Protein AF-A0A5S9MA45-F1 (afdb_monomer_lite)

Radius of gyration: 21.91 Å; chains: 1; bounding box: 42×37×66 Å

Sequence (190 aa):
MINTIYRNSKNEVNRFTTATNIPIRTKISVLQNMSPFFIEHTVYIIKECLTNVSKHAKASHVELVIVQQGDHIHLEIADNGVGFDEKKRESTFGHYGIIGMSERVRLLGGEIHLKSKKNEGTQVIVNIPLKKGVNTVSYRIVIVDDHYVVREGLKLILETDERFEVVGEASRRWRKGVRCHKKKNPPCIT

Foldseek 3Di:
DPQLLVVLLVVLQVVLCVVQVAHEAEAADRDPQFAPLLSVLLSLLSNLLSVCCRPPFQFNYKYWYWDDDPQKTKTKIWTQGQWDDPVVPPDDDNVVSVVSNQVSLVQLVKDWDWDTDGRRTIMIIIIGGNVSRNPLQAAADEAEEQDPVVVVVVCVVQVVDSSYDDQAYYYPVDPDDTPRPDDDDDDDDD

pLDDT: mean 81.66, std 17.65, range [30.11, 98.19]

Structure (mmCIF, N/CA/C/O backbone):
data_AF-A0A5S9MA45-F1
#
_entry.id   AF-A0A5S9MA45-F1
#
loop_
_atom_site.group_PDB
_atom_site.id
_atom_site.type_symbol
_atom_site.label_atom_id
_atom_site.label_alt_id
_atom_site.label_comp_id
_atom_site.label_asym_id
_atom_site.label_entity_id
_atom_site.label_seq_id
_atom_site.pdbx_PDB_ins_code
_atom_site.Cartn_x
_atom_site.Cartn_y
_atom_site.Cartn_z
_atom_site.occupancy
_atom_site.B_iso_or_equiv
_atom_site.auth_seq_id
_atom_site.auth_comp_id
_atom_site.auth_asym_id
_atom_site.auth_atom_id
_atom_site.pdbx_PDB_model_num
ATOM 1 N N . MET A 1 1 ? -6.887 17.537 12.722 1.00 44.62 1 MET A N 1
ATOM 2 C CA . MET A 1 1 ? -6.703 16.099 12.425 1.00 44.62 1 MET A CA 1
ATOM 3 C C . MET A 1 1 ? -6.244 15.946 10.985 1.00 44.62 1 MET A C 1
ATOM 5 O O . MET A 1 1 ? -7.043 16.070 10.070 1.00 44.62 1 MET A O 1
ATOM 9 N N . ILE A 1 2 ? -4.938 15.791 10.771 1.00 54.00 2 ILE A N 1
ATOM 10 C CA . ILE A 1 2 ? -4.380 15.552 9.433 1.00 54.00 2 ILE A CA 1
ATOM 11 C C . ILE A 1 2 ? -4.780 14.144 8.995 1.00 54.00 2 ILE A C 1
ATOM 13 O O . ILE A 1 2 ? -4.759 13.216 9.796 1.00 54.00 2 ILE A O 1
ATOM 17 N N . ASN A 1 3 ? -5.116 14.000 7.720 1.00 77.06 3 ASN A N 1
ATOM 18 C CA . ASN A 1 3 ? -5.421 12.729 7.092 1.00 77.06 3 ASN A CA 1
ATOM 19 C C . ASN A 1 3 ? -4.215 11.763 7.203 1.00 77.06 3 ASN A C 1
ATOM 21 O O . ASN A 1 3 ? -3.228 11.896 6.478 1.00 77.06 3 ASN A O 1
ATOM 25 N N . THR A 1 4 ? -4.262 10.828 8.157 1.00 83.38 4 THR A N 1
ATOM 26 C CA . THR A 1 4 ? -3.129 9.949 8.499 1.00 83.38 4 THR A CA 1
ATOM 27 C C . THR A 1 4 ? -2.709 9.056 7.333 1.00 83.38 4 THR A C 1
ATOM 29 O O . THR A 1 4 ? -1.512 8.896 7.099 1.00 83.38 4 THR A O 1
ATOM 32 N N . ILE A 1 5 ? -3.661 8.534 6.548 1.00 85.69 5 ILE A N 1
ATOM 33 C CA . ILE A 1 5 ? -3.345 7.740 5.352 1.00 85.69 5 ILE A CA 1
ATOM 34 C C . ILE A 1 5 ? -2.632 8.584 4.292 1.00 85.69 5 ILE A C 1
ATOM 36 O O . ILE A 1 5 ? -1.628 8.133 3.740 1.00 85.69 5 ILE A O 1
ATOM 40 N N . TYR A 1 6 ? -3.068 9.827 4.066 1.00 88.88 6 TYR A N 1
ATOM 41 C CA . TYR A 1 6 ? -2.380 10.760 3.172 1.00 88.88 6 TYR A CA 1
ATOM 42 C C . TYR A 1 6 ? -0.935 10.998 3.623 1.00 88.88 6 TYR A C 1
ATOM 44 O O . TYR A 1 6 ? -0.009 10.863 2.822 1.00 88.88 6 TYR A O 1
ATOM 52 N N . ARG A 1 7 ? -0.725 11.297 4.913 1.00 90.06 7 ARG A N 1
ATOM 53 C CA . ARG A 1 7 ? 0.615 11.548 5.465 1.00 90.06 7 ARG A CA 1
ATOM 54 C C . ARG A 1 7 ? 1.522 10.326 5.318 1.00 90.06 7 ARG A C 1
ATOM 56 O O . ARG A 1 7 ? 2.631 10.458 4.811 1.00 90.06 7 ARG A O 1
ATOM 63 N N . ASN A 1 8 ? 1.050 9.147 5.722 1.00 91.69 8 ASN A N 1
ATOM 64 C CA . ASN A 1 8 ? 1.847 7.923 5.658 1.00 91.69 8 ASN A CA 1
ATOM 65 C C . ASN A 1 8 ? 2.191 7.558 4.209 1.00 91.69 8 ASN A C 1
ATOM 67 O O . ASN A 1 8 ? 3.339 7.238 3.920 1.00 91.69 8 ASN A O 1
ATOM 71 N N . SER A 1 9 ? 1.235 7.693 3.287 1.00 92.50 9 SER A N 1
ATOM 72 C CA . SER A 1 9 ? 1.472 7.441 1.861 1.00 92.50 9 SER A CA 1
ATOM 73 C C . SER A 1 9 ? 2.501 8.413 1.279 1.00 92.50 9 SER A C 1
ATOM 75 O O . SER A 1 9 ? 3.411 7.995 0.570 1.00 92.50 9 SER A O 1
ATOM 77 N N . LYS A 1 10 ? 2.419 9.708 1.619 1.00 93.69 10 LYS A N 1
ATOM 78 C CA . LYS A 1 10 ? 3.411 10.710 1.193 1.00 93.69 10 LYS A CA 1
ATOM 79 C C . LYS A 1 10 ? 4.803 10.444 1.762 1.00 93.69 10 LYS A C 1
ATOM 81 O O . LYS A 1 10 ? 5.780 10.620 1.040 1.00 93.69 10 LYS A O 1
ATOM 86 N N . ASN A 1 11 ? 4.902 9.989 3.008 1.00 94.56 11 ASN A N 1
ATOM 87 C CA . ASN A 1 11 ? 6.186 9.625 3.607 1.00 94.56 11 ASN A CA 1
ATOM 88 C C . ASN A 1 11 ? 6.854 8.470 2.851 1.00 94.56 11 ASN A C 1
ATOM 90 O O . ASN A 1 11 ? 8.044 8.552 2.554 1.00 94.56 11 ASN A O 1
ATOM 94 N N . GLU A 1 12 ? 6.096 7.432 2.488 1.00 95.62 12 GLU A N 1
ATOM 95 C CA . GLU A 1 12 ? 6.636 6.315 1.703 1.00 95.62 12 GLU A CA 1
ATOM 96 C C . GLU A 1 12 ? 7.016 6.731 0.281 1.00 95.62 12 GLU A C 1
ATOM 98 O O . GLU A 1 12 ? 8.079 6.346 -0.201 1.00 95.62 12 GLU A O 1
ATOM 103 N N . VAL A 1 13 ? 6.213 7.586 -0.360 1.00 96.19 13 VAL A N 1
ATOM 104 C CA . VAL A 1 13 ? 6.538 8.153 -1.677 1.00 96.19 13 VAL A CA 1
ATOM 105 C C . VAL A 1 13 ? 7.856 8.926 -1.640 1.00 96.19 13 VAL A C 1
ATOM 107 O O . VAL A 1 13 ? 8.731 8.697 -2.476 1.00 96.19 13 VAL A O 1
ATOM 110 N N . ASN A 1 14 ? 8.025 9.811 -0.656 1.00 96.69 14 ASN A N 1
ATOM 111 C CA . ASN A 1 14 ? 9.246 10.597 -0.498 1.00 96.69 14 ASN A CA 1
ATOM 112 C C . ASN A 1 14 ? 10.450 9.692 -0.231 1.00 96.69 14 ASN A C 1
ATOM 114 O O . ASN A 1 14 ? 11.475 9.823 -0.893 1.00 96.69 14 ASN A O 1
ATOM 118 N N . ARG A 1 15 ? 10.314 8.731 0.691 1.00 96.50 15 ARG A N 1
ATOM 119 C CA . ARG A 1 15 ? 11.372 7.766 1.006 1.00 96.50 15 ARG A CA 1
ATOM 120 C C . ARG A 1 15 ? 11.815 6.988 -0.233 1.00 96.50 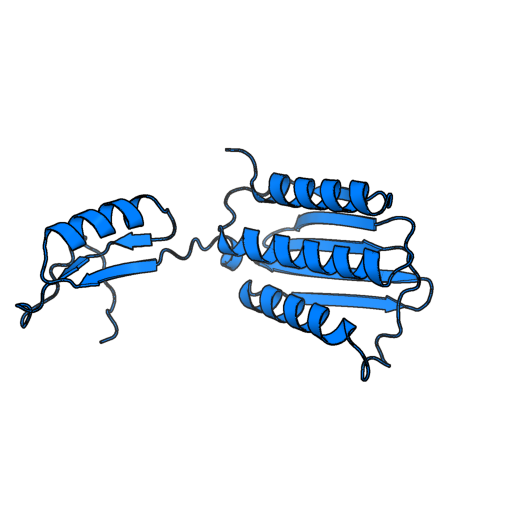15 ARG A C 1
ATOM 122 O O . ARG A 1 15 ? 13.014 6.856 -0.466 1.00 96.50 15 ARG A O 1
ATOM 129 N N . PHE A 1 16 ? 10.865 6.483 -1.016 1.00 97.19 16 PHE A N 1
ATOM 130 C CA . PHE A 1 16 ? 11.158 5.740 -2.238 1.00 97.19 16 PHE A CA 1
ATOM 131 C C . PHE A 1 16 ? 11.847 6.615 -3.287 1.00 97.19 16 PHE A C 1
ATOM 133 O O . PHE A 1 16 ? 12.860 6.205 -3.855 1.00 97.19 16 PHE A O 1
ATOM 140 N N . THR A 1 17 ? 11.330 7.824 -3.514 1.00 96.38 17 THR A N 1
ATOM 141 C CA . THR A 1 17 ? 11.861 8.742 -4.531 1.00 96.38 17 THR A CA 1
ATOM 142 C C . THR A 1 17 ? 13.296 9.137 -4.191 1.00 96.38 17 THR A C 1
ATOM 144 O O . THR A 1 17 ? 14.168 9.046 -5.045 1.00 96.38 17 THR A O 1
ATOM 147 N N . THR A 1 18 ? 13.581 9.470 -2.929 1.00 96.69 18 THR A N 1
ATOM 148 C CA . THR A 1 18 ? 14.941 9.795 -2.468 1.00 96.69 18 THR A CA 1
ATOM 149 C C . THR A 1 18 ? 15.907 8.616 -2.605 1.00 96.69 18 THR A C 1
ATOM 151 O O . THR A 1 18 ? 17.075 8.816 -2.921 1.00 96.69 18 THR A O 1
ATOM 154 N N . ALA A 1 19 ? 15.447 7.384 -2.371 1.00 96.00 19 ALA A N 1
ATOM 155 C CA . ALA A 1 19 ? 16.304 6.201 -2.435 1.00 96.00 19 ALA A CA 1
ATOM 156 C C . ALA A 1 19 ? 16.588 5.717 -3.868 1.00 96.00 19 ALA A C 1
ATOM 158 O O . ALA A 1 19 ? 17.603 5.065 -4.096 1.00 96.00 19 ALA A O 1
ATOM 159 N N . THR A 1 20 ? 15.689 5.987 -4.819 1.00 96.00 20 THR A N 1
ATOM 160 C CA . THR A 1 20 ? 15.732 5.387 -6.167 1.00 96.00 20 THR A CA 1
ATOM 161 C C . THR A 1 20 ? 15.865 6.399 -7.301 1.00 96.00 20 THR A C 1
ATOM 163 O O . THR A 1 20 ? 16.177 6.005 -8.420 1.00 96.00 20 THR A O 1
ATOM 166 N N . ASN A 1 21 ? 15.613 7.686 -7.040 1.00 96.19 21 ASN A N 1
ATOM 167 C CA . ASN A 1 21 ? 15.415 8.743 -8.038 1.00 96.19 21 ASN A CA 1
ATOM 168 C C . ASN A 1 21 ? 14.279 8.478 -9.047 1.00 96.19 21 ASN A C 1
ATOM 170 O O . ASN A 1 21 ? 14.175 9.183 -10.049 1.00 96.19 21 ASN A O 1
ATOM 174 N N . ILE A 1 22 ? 13.401 7.504 -8.790 1.00 96.94 22 ILE A N 1
ATOM 175 C CA . ILE A 1 22 ? 12.233 7.235 -9.632 1.00 96.94 22 ILE A CA 1
ATOM 176 C C . ILE A 1 22 ? 11.072 8.121 -9.148 1.00 96.94 22 ILE A C 1
ATOM 178 O O . ILE A 1 22 ? 10.632 7.972 -8.004 1.00 96.94 22 ILE A O 1
ATOM 182 N N . PRO A 1 23 ? 10.548 9.039 -9.981 1.00 96.94 23 PRO A N 1
ATOM 183 C CA . PRO A 1 23 ? 9.434 9.895 -9.598 1.00 96.94 23 PRO A CA 1
ATOM 184 C C . PRO A 1 23 ? 8.132 9.099 -9.482 1.00 96.94 23 PRO A C 1
ATOM 186 O O . PRO A 1 23 ? 7.814 8.288 -10.355 1.00 96.94 23 PRO A O 1
ATOM 189 N N . ILE A 1 24 ? 7.334 9.411 -8.455 1.00 98.00 24 ILE A N 1
ATOM 190 C CA . ILE A 1 24 ? 5.981 8.870 -8.285 1.00 98.00 24 ILE A CA 1
ATOM 191 C C . ILE A 1 24 ? 4.943 9.974 -8.500 1.00 98.00 24 ILE A C 1
ATOM 193 O O . ILE A 1 24 ? 4.903 10.959 -7.755 1.00 98.00 24 ILE A O 1
ATOM 197 N N . ARG A 1 25 ? 4.043 9.798 -9.470 1.00 97.31 25 ARG A N 1
ATOM 198 C CA . ARG A 1 25 ? 2.869 10.660 -9.631 1.00 97.31 25 ARG A CA 1
ATOM 199 C C . ARG A 1 25 ? 1.773 10.182 -8.692 1.00 97.31 25 ARG A C 1
ATOM 201 O O . ARG A 1 25 ? 1.358 9.033 -8.751 1.00 97.31 25 ARG A O 1
ATOM 208 N N . THR A 1 26 ? 1.278 11.069 -7.833 1.00 96.12 26 THR A N 1
ATOM 209 C CA . THR A 1 26 ? 0.281 10.697 -6.820 1.00 96.12 26 THR A CA 1
ATOM 210 C C . THR A 1 26 ? -1.063 11.372 -7.060 1.00 96.12 26 THR A C 1
ATOM 212 O O . THR A 1 26 ? -1.114 12.601 -7.141 1.00 96.12 26 THR A O 1
ATOM 215 N N . LYS A 1 27 ? -2.154 10.607 -7.032 1.00 95.25 27 LYS A N 1
ATOM 216 C CA . LYS A 1 27 ? -3.529 11.109 -6.920 1.00 95.25 27 LYS A CA 1
ATOM 217 C C . LYS A 1 27 ? -4.155 10.544 -5.649 1.00 95.25 27 LYS A C 1
ATOM 219 O O . LYS A 1 27 ? -4.644 9.423 -5.645 1.00 95.25 27 LYS A O 1
ATOM 224 N N . ILE A 1 28 ? -4.114 11.317 -4.565 1.00 91.44 28 ILE A N 1
ATOM 225 C CA . ILE A 1 28 ? -4.616 10.895 -3.251 1.00 91.44 28 ILE A CA 1
ATOM 226 C C . ILE A 1 28 ? -5.752 11.830 -2.844 1.00 91.44 28 ILE A C 1
ATOM 228 O O . ILE A 1 28 ? -5.523 13.021 -2.633 1.00 91.44 28 ILE A O 1
ATOM 232 N N . SER A 1 29 ? -6.966 11.301 -2.731 1.00 87.06 29 SER A N 1
ATOM 233 C CA . SER A 1 29 ? -8.115 12.039 -2.199 1.00 87.06 29 SER A CA 1
ATOM 234 C C . SER A 1 29 ? -8.133 11.993 -0.669 1.00 87.06 29 SER A C 1
ATOM 236 O O . SER A 1 29 ? -7.626 11.058 -0.052 1.00 87.06 29 SER A O 1
ATOM 238 N N . VAL A 1 30 ? -8.715 13.016 -0.035 1.00 69.12 30 VAL A N 1
ATOM 239 C CA . VAL A 1 30 ? -8.805 13.096 1.430 1.00 69.12 30 VAL A CA 1
ATOM 240 C C . VAL A 1 30 ? -9.816 12.064 1.945 1.00 69.12 30 VAL A C 1
ATOM 242 O O . VAL A 1 30 ? -11.015 12.308 1.960 1.00 69.12 30 VAL A O 1
ATOM 245 N N . LEU A 1 31 ? -9.313 10.919 2.400 1.00 69.62 31 LEU A N 1
ATOM 246 C CA . LEU A 1 31 ? -10.062 9.870 3.098 1.00 69.62 31 LEU A CA 1
ATOM 247 C C . LEU A 1 31 ? -10.050 10.089 4.624 1.00 69.62 31 LEU A C 1
ATOM 249 O O . LEU A 1 31 ? -9.005 9.921 5.252 1.00 69.62 31 LEU A O 1
ATOM 253 N N . GLN A 1 32 ? -11.165 10.505 5.226 1.00 69.44 32 GLN A N 1
ATOM 254 C CA . GLN A 1 32 ? -11.268 10.689 6.685 1.00 69.44 32 GLN A CA 1
ATOM 255 C C . GLN A 1 32 ? -11.818 9.431 7.377 1.00 69.44 32 GLN A C 1
ATOM 257 O O . GLN A 1 32 ? -12.465 8.607 6.738 1.00 69.44 32 GLN A O 1
ATOM 262 N N . ASN A 1 33 ? -11.572 9.306 8.686 1.00 72.06 33 ASN A N 1
ATOM 263 C CA . ASN A 1 33 ? -12.158 8.278 9.564 1.00 72.06 33 ASN A CA 1
ATOM 264 C C . ASN A 1 33 ? -11.831 6.817 9.198 1.00 72.06 33 ASN A C 1
ATOM 266 O O . ASN A 1 33 ? -12.638 5.920 9.424 1.00 72.06 33 ASN A O 1
ATOM 270 N N . MET A 1 34 ? -10.639 6.558 8.653 1.00 80.19 34 MET A N 1
ATOM 271 C CA . MET A 1 34 ? -10.159 5.186 8.460 1.00 80.19 34 MET A CA 1
ATOM 272 C C . MET A 1 34 ? -9.630 4.612 9.772 1.00 80.19 34 MET A C 1
ATOM 274 O O . MET A 1 34 ? -8.903 5.294 10.496 1.00 80.19 34 MET A O 1
ATOM 278 N N . SER A 1 35 ? -9.943 3.345 10.049 1.00 80.38 35 SER A N 1
ATOM 279 C CA . SER A 1 35 ? -9.401 2.655 11.220 1.00 80.38 35 SER A CA 1
ATOM 280 C C . SER A 1 35 ? -7.866 2.547 11.145 1.00 80.38 35 SER A C 1
ATOM 282 O O . SER A 1 35 ? -7.304 2.440 10.047 1.00 80.38 35 SER A O 1
ATOM 284 N N . PRO A 1 36 ? -7.151 2.511 12.286 1.00 83.38 36 PRO A N 1
ATOM 285 C CA . PRO A 1 36 ? -5.710 2.247 12.299 1.00 83.38 36 PRO A CA 1
ATOM 286 C C . PRO A 1 36 ? -5.332 0.955 11.560 1.00 83.38 36 PRO A C 1
ATOM 288 O O . PRO A 1 36 ? -4.344 0.934 10.831 1.00 83.38 36 PRO A O 1
ATOM 291 N N . PHE A 1 37 ? -6.168 -0.081 11.679 1.00 83.62 37 PHE A N 1
ATOM 292 C CA . PHE A 1 37 ? -6.035 -1.356 10.971 1.00 83.62 37 PHE A CA 1
ATOM 293 C C . PHE A 1 37 ? -6.041 -1.180 9.445 1.00 83.62 37 PHE A C 1
ATOM 295 O O . PHE A 1 37 ? -5.167 -1.689 8.741 1.00 83.62 37 PHE A O 1
ATOM 302 N N . PHE A 1 38 ? -6.985 -0.386 8.929 1.00 87.62 38 PHE A N 1
ATOM 303 C CA . PHE A 1 38 ? -7.051 -0.052 7.509 1.00 87.62 38 PHE A CA 1
ATOM 304 C C . PHE A 1 38 ? -5.803 0.699 7.037 1.00 87.62 38 PHE A C 1
ATOM 306 O O . PHE A 1 38 ? -5.229 0.369 5.995 1.00 87.62 38 PHE A O 1
ATOM 313 N N . ILE A 1 39 ? -5.368 1.700 7.807 1.00 88.75 39 ILE A N 1
ATOM 314 C CA . ILE A 1 39 ? -4.199 2.520 7.473 1.00 88.75 39 ILE A CA 1
ATOM 315 C C . ILE A 1 39 ? -2.936 1.656 7.429 1.00 88.75 39 ILE A C 1
ATOM 317 O O . ILE A 1 39 ? -2.173 1.748 6.469 1.00 88.75 39 ILE A O 1
ATOM 321 N N . GLU A 1 40 ? -2.720 0.813 8.439 1.00 89.69 40 GLU A N 1
ATOM 322 C CA . GLU A 1 40 ? -1.550 -0.060 8.542 1.00 89.69 40 GLU A CA 1
ATOM 323 C C . GLU A 1 40 ? -1.429 -0.979 7.322 1.00 89.69 40 GLU A C 1
ATOM 325 O O . GLU A 1 40 ? -0.384 -1.028 6.670 1.00 89.69 40 GLU A O 1
ATOM 330 N N . HIS A 1 41 ? -2.506 -1.685 6.983 1.00 92.19 41 HIS A N 1
ATOM 331 C CA . HIS A 1 41 ? -2.505 -2.641 5.880 1.00 92.19 41 HIS A CA 1
ATOM 332 C C . HIS A 1 41 ? -2.423 -1.963 4.512 1.00 92.19 41 HIS A C 1
ATOM 334 O O . HIS A 1 41 ? -1.712 -2.452 3.637 1.00 92.19 41 HIS A O 1
ATOM 340 N N . THR A 1 42 ? -3.054 -0.800 4.340 1.00 92.44 42 THR A N 1
ATOM 341 C CA . THR A 1 42 ? -2.932 -0.023 3.098 1.00 92.44 42 THR A CA 1
ATOM 342 C C . THR A 1 42 ? -1.498 0.463 2.884 1.00 92.44 42 THR A C 1
ATOM 344 O O . THR A 1 42 ? -0.944 0.315 1.796 1.00 92.44 42 THR A O 1
ATOM 347 N N . VAL A 1 43 ? -0.849 0.984 3.931 1.00 93.88 43 VAL A N 1
ATOM 348 C CA . VAL A 1 43 ? 0.551 1.434 3.862 1.00 93.88 43 VAL A CA 1
ATOM 349 C C . VAL A 1 43 ? 1.498 0.261 3.611 1.00 93.88 43 VAL A C 1
ATOM 351 O O . VAL A 1 43 ? 2.464 0.416 2.867 1.00 93.88 43 VAL A O 1
ATOM 354 N N . TYR A 1 44 ? 1.224 -0.913 4.184 1.00 94.88 44 TYR A N 1
ATOM 355 C CA . TYR A 1 44 ? 1.985 -2.128 3.892 1.00 94.88 44 TYR A CA 1
ATOM 356 C C . TYR A 1 44 ? 1.927 -2.492 2.402 1.00 94.88 44 TYR A C 1
ATOM 358 O O . TYR A 1 44 ? 2.969 -2.713 1.793 1.00 94.88 44 TYR A O 1
ATOM 366 N N . ILE A 1 45 ? 0.733 -2.490 1.797 1.00 95.50 45 ILE A N 1
ATOM 367 C CA . ILE A 1 45 ? 0.562 -2.796 0.367 1.00 95.50 45 ILE A CA 1
ATOM 368 C C . ILE A 1 45 ? 1.353 -1.805 -0.497 1.00 95.50 45 ILE A C 1
ATOM 370 O O . ILE A 1 45 ? 2.063 -2.221 -1.411 1.00 95.50 45 ILE A O 1
ATOM 374 N N . ILE A 1 46 ? 1.296 -0.507 -0.171 1.00 96.38 46 ILE A N 1
ATOM 375 C CA . ILE A 1 46 ? 2.071 0.529 -0.873 1.00 96.38 46 ILE A CA 1
ATOM 376 C C . ILE A 1 46 ? 3.575 0.242 -0.773 1.00 96.38 46 ILE A C 1
ATOM 378 O O . ILE A 1 46 ? 4.270 0.246 -1.788 1.00 96.38 46 ILE A O 1
ATOM 382 N N . LYS A 1 47 ? 4.080 -0.044 0.432 1.00 95.75 47 LYS A N 1
ATOM 383 C CA . LYS A 1 47 ? 5.498 -0.364 0.664 1.00 95.75 47 LYS A CA 1
ATOM 384 C C . LYS A 1 47 ? 5.963 -1.568 -0.139 1.00 95.75 47 LYS A C 1
ATOM 386 O O . LYS A 1 47 ? 7.042 -1.522 -0.727 1.00 95.75 47 LYS A O 1
ATOM 391 N N . GLU A 1 48 ? 5.169 -2.630 -0.152 1.00 95.38 48 GLU A N 1
ATOM 392 C CA . GLU A 1 48 ? 5.514 -3.862 -0.854 1.00 95.38 48 GLU A CA 1
ATOM 393 C C . GLU A 1 48 ? 5.538 -3.640 -2.370 1.00 95.38 48 GLU A C 1
ATOM 395 O O . GLU A 1 48 ? 6.507 -4.010 -3.032 1.00 95.38 48 GLU A O 1
ATOM 400 N N . CYS A 1 49 ? 4.545 -2.929 -2.918 1.00 95.31 49 CYS A N 1
ATOM 401 C CA . CYS A 1 49 ? 4.531 -2.554 -4.333 1.00 95.31 49 CYS A CA 1
ATOM 402 C C . CYS A 1 49 ? 5.768 -1.731 -4.713 1.00 95.31 49 CYS A C 1
ATOM 404 O O . CYS A 1 49 ? 6.470 -2.074 -5.660 1.00 95.31 49 CYS A O 1
ATOM 406 N N . LEU A 1 50 ? 6.089 -0.685 -3.948 1.00 96.06 50 LEU A N 1
ATOM 407 C CA . LEU A 1 50 ? 7.271 0.143 -4.204 1.00 96.06 50 LEU A CA 1
ATOM 408 C C . LEU A 1 50 ? 8.577 -0.653 -4.050 1.00 96.06 50 LEU A C 1
ATOM 410 O O . LEU A 1 50 ? 9.518 -0.465 -4.817 1.00 96.06 50 LEU A O 1
ATOM 414 N N . THR A 1 51 ? 8.639 -1.599 -3.115 1.00 93.88 51 THR A N 1
ATOM 415 C CA . THR A 1 51 ? 9.790 -2.504 -2.974 1.00 93.88 51 THR A CA 1
ATOM 416 C C . THR A 1 51 ? 9.954 -3.404 -4.199 1.00 93.88 51 THR A C 1
ATOM 418 O O . THR A 1 51 ? 11.076 -3.613 -4.662 1.00 93.88 51 THR A O 1
ATOM 421 N N . ASN A 1 52 ? 8.852 -3.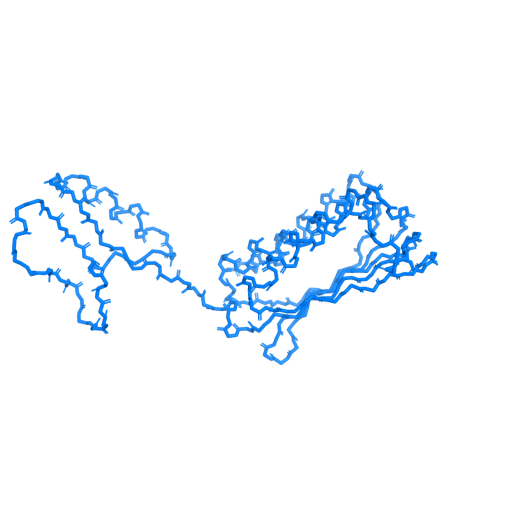897 -4.766 1.00 92.19 52 ASN A N 1
ATOM 422 C CA . ASN A 1 52 ? 8.887 -4.673 -6.003 1.00 92.19 52 ASN A CA 1
ATOM 423 C C . ASN A 1 52 ? 9.388 -3.828 -7.180 1.00 92.19 52 ASN A C 1
ATOM 425 O O . ASN A 1 52 ? 10.213 -4.304 -7.962 1.00 92.19 52 ASN A O 1
ATOM 429 N N . VAL A 1 53 ? 8.976 -2.559 -7.263 1.00 93.94 53 VAL A N 1
ATOM 430 C CA . VAL A 1 53 ? 9.472 -1.641 -8.296 1.00 93.94 53 VAL A CA 1
ATOM 431 C C . VAL A 1 53 ? 10.985 -1.448 -8.184 1.00 93.94 53 VAL A C 1
ATOM 433 O O . VAL A 1 53 ? 11.694 -1.652 -9.170 1.00 93.94 53 VAL A O 1
ATOM 436 N N . SER A 1 54 ? 11.499 -1.099 -6.998 1.00 93.75 54 SER A N 1
ATOM 437 C CA . SER A 1 54 ? 12.934 -0.816 -6.827 1.00 93.75 54 SER A CA 1
ATOM 438 C C . SER A 1 54 ? 13.818 -2.029 -7.098 1.00 93.75 54 SER A C 1
ATOM 440 O O . SER A 1 54 ? 14.907 -1.879 -7.649 1.00 93.75 54 SER A O 1
ATOM 442 N N . LYS A 1 55 ? 13.364 -3.231 -6.733 1.00 90.44 55 LYS A N 1
ATOM 443 C CA . LYS A 1 55 ? 14.153 -4.457 -6.893 1.00 90.44 55 LYS A CA 1
ATOM 444 C C . LYS A 1 55 ? 14.066 -5.066 -8.289 1.00 90.44 55 LYS A C 1
ATOM 446 O O . LYS A 1 55 ? 15.025 -5.709 -8.715 1.00 90.44 55 LYS A O 1
ATOM 451 N N . HIS A 1 56 ? 12.932 -4.923 -8.977 1.00 87.00 56 HIS A N 1
ATOM 452 C CA . HIS A 1 56 ? 12.628 -5.773 -10.133 1.00 87.00 56 HIS A CA 1
ATOM 453 C C . HIS A 1 56 ? 12.183 -5.018 -11.385 1.00 87.00 56 HIS A C 1
ATOM 455 O O . HIS A 1 56 ? 12.454 -5.491 -12.488 1.00 87.00 56 HIS A O 1
ATOM 461 N N . ALA A 1 57 ? 11.533 -3.858 -11.261 1.00 87.81 57 ALA A N 1
ATOM 462 C CA . ALA A 1 57 ? 10.841 -3.264 -12.402 1.00 87.81 57 ALA A CA 1
ATOM 463 C C . ALA A 1 57 ? 11.772 -2.576 -13.409 1.00 87.81 57 ALA A C 1
ATOM 465 O O . ALA A 1 57 ? 11.436 -2.518 -14.586 1.00 87.81 57 ALA A O 1
ATOM 466 N N . LYS A 1 58 ? 12.928 -2.038 -12.990 1.00 92.06 58 LYS A N 1
ATOM 467 C CA . LYS A 1 58 ? 13.725 -1.103 -13.823 1.00 92.06 58 LYS A CA 1
ATOM 468 C C . LYS A 1 58 ? 12.857 0.023 -14.424 1.00 92.06 58 LYS A C 1
ATOM 470 O O . LYS A 1 58 ? 13.068 0.441 -15.559 1.00 92.06 58 LYS A O 1
ATOM 475 N N . ALA A 1 59 ? 11.845 0.457 -13.675 1.00 94.56 59 ALA A N 1
ATOM 476 C CA . ALA A 1 59 ? 10.901 1.479 -14.097 1.00 94.56 59 ALA A CA 1
ATOM 477 C C . ALA A 1 59 ? 11.548 2.868 -14.071 1.00 94.56 59 ALA A C 1
ATOM 479 O O . ALA A 1 59 ? 12.437 3.134 -13.262 1.00 94.56 59 ALA A O 1
ATOM 480 N N . SER A 1 60 ? 11.066 3.767 -14.926 1.00 95.81 60 SER A N 1
ATOM 481 C CA . SER A 1 60 ? 11.439 5.185 -14.904 1.00 95.81 60 SER A CA 1
ATOM 482 C C . SER A 1 60 ? 10.373 6.058 -14.246 1.00 95.81 60 SER A C 1
ATOM 484 O O . SER A 1 60 ? 10.628 7.226 -13.963 1.00 95.81 60 SER A O 1
ATOM 486 N N . HIS A 1 61 ? 9.174 5.521 -14.022 1.00 96.06 61 HIS A N 1
ATOM 487 C CA . HIS A 1 61 ? 8.070 6.216 -13.382 1.00 96.06 61 HIS A CA 1
ATOM 488 C C . HIS A 1 61 ? 7.107 5.240 -12.700 1.00 96.06 61 HIS A C 1
ATOM 490 O O . HIS A 1 61 ? 6.968 4.090 -13.120 1.00 96.06 61 HIS A O 1
ATOM 496 N N . VAL A 1 62 ? 6.419 5.729 -11.667 1.00 97.94 62 VAL A N 1
ATOM 497 C CA . VAL A 1 62 ? 5.338 5.021 -10.976 1.00 97.94 62 VAL A CA 1
ATOM 498 C C . VAL A 1 62 ? 4.150 5.963 -10.789 1.00 97.94 62 VAL A C 1
ATOM 500 O O . VAL A 1 62 ? 4.322 7.135 -10.454 1.00 97.94 62 VAL A O 1
ATOM 503 N N . GLU A 1 63 ? 2.937 5.448 -10.925 1.00 98.19 63 GLU A N 1
ATOM 504 C CA . GLU A 1 63 ? 1.705 6.125 -10.535 1.00 98.19 63 GLU A CA 1
ATOM 505 C C . GLU A 1 63 ? 1.129 5.484 -9.264 1.00 98.19 63 GLU A C 1
ATOM 507 O O . GLU A 1 63 ? 1.085 4.263 -9.138 1.00 98.19 63 GLU A O 1
ATOM 512 N N . LEU A 1 64 ? 0.702 6.314 -8.308 1.00 97.75 64 LEU A N 1
ATOM 513 C CA . LEU A 1 64 ? -0.004 5.914 -7.088 1.00 97.75 64 LEU A CA 1
ATOM 514 C C . LEU A 1 64 ? -1.339 6.655 -7.014 1.00 97.75 64 LEU A C 1
ATOM 516 O O . LEU A 1 64 ? -1.380 7.882 -6.866 1.00 97.75 64 LEU A O 1
ATOM 520 N N . VAL A 1 65 ? -2.434 5.911 -7.033 1.00 97.19 65 VAL A N 1
ATOM 521 C CA . VAL A 1 65 ? -3.791 6.435 -6.899 1.00 97.19 65 VAL A CA 1
ATOM 522 C C . VAL A 1 65 ? -4.419 5.866 -5.633 1.00 97.19 65 VAL A C 1
ATOM 524 O O . VAL A 1 65 ? -4.407 4.662 -5.412 1.00 97.19 65 VAL A O 1
ATOM 527 N N . ILE A 1 66 ? -4.964 6.739 -4.787 1.00 94.50 66 ILE A N 1
ATOM 528 C CA . ILE A 1 66 ? -5.736 6.371 -3.597 1.00 94.50 66 ILE A CA 1
ATOM 529 C C . ILE A 1 66 ? -6.969 7.266 -3.564 1.00 94.50 66 ILE A C 1
ATOM 531 O O . ILE A 1 66 ? -6.892 8.445 -3.203 1.00 94.50 66 ILE A O 1
ATOM 535 N N . VAL A 1 67 ? -8.111 6.731 -3.971 1.00 93.19 67 VAL A N 1
ATOM 536 C CA . VAL A 1 67 ? -9.352 7.501 -4.101 1.00 93.19 67 VAL A CA 1
ATOM 537 C C . VAL A 1 67 ? -10.537 6.719 -3.559 1.00 93.19 67 VAL A C 1
ATOM 539 O O . VAL A 1 67 ? -10.546 5.492 -3.561 1.00 93.19 67 VAL A O 1
ATOM 542 N N . GLN A 1 68 ? -11.556 7.435 -3.095 1.00 89.81 68 GLN A N 1
ATOM 543 C CA . GLN A 1 68 ? -12.845 6.826 -2.794 1.00 89.81 68 GLN A CA 1
ATOM 544 C C . GLN A 1 68 ? -13.680 6.765 -4.075 1.00 89.81 68 GLN A C 1
ATOM 546 O O . GLN A 1 68 ? -13.828 7.772 -4.767 1.00 89.81 68 GLN A O 1
ATOM 551 N N . GLN A 1 69 ? -14.240 5.596 -4.369 1.00 89.75 69 GLN A N 1
ATOM 552 C CA . GLN A 1 69 ? -15.189 5.364 -5.453 1.00 89.75 69 GLN A CA 1
ATOM 553 C C . GLN A 1 69 ? -16.440 4.721 -4.857 1.00 89.75 69 GLN A C 1
ATOM 555 O O . GLN A 1 69 ? -16.435 3.546 -4.501 1.00 89.75 69 GLN A O 1
ATOM 560 N N . GLY A 1 70 ? -17.501 5.517 -4.692 1.00 87.31 70 GLY A N 1
ATOM 561 C CA . GLY A 1 70 ? -18.718 5.065 -4.018 1.00 87.31 70 GLY A CA 1
ATOM 562 C C . GLY A 1 70 ? -18.440 4.619 -2.580 1.00 87.31 70 GLY A C 1
ATOM 563 O O . GLY A 1 70 ? -17.960 5.404 -1.756 1.00 87.31 70 GLY A O 1
ATOM 564 N N . ASP A 1 71 ? -18.739 3.356 -2.290 1.00 87.44 71 ASP A N 1
ATOM 565 C CA . ASP A 1 71 ? -18.532 2.687 -1.005 1.00 87.44 71 ASP A CA 1
ATOM 566 C C . ASP A 1 71 ? -17.230 1.873 -0.928 1.00 87.44 71 ASP A C 1
ATOM 568 O O . ASP A 1 71 ? -17.033 1.116 0.026 1.00 87.44 71 ASP A O 1
ATOM 572 N N . HIS A 1 72 ? -16.310 2.070 -1.874 1.00 90.06 72 HIS A N 1
ATOM 573 C CA . HIS A 1 72 ? -14.999 1.432 -1.894 1.00 90.06 72 HIS A CA 1
ATOM 574 C C . HIS A 1 72 ? -13.857 2.454 -1.866 1.00 90.06 72 HIS A C 1
ATOM 576 O O . HIS A 1 72 ? -13.954 3.565 -2.393 1.00 90.06 72 HIS A O 1
ATOM 582 N N . ILE A 1 73 ? -12.735 2.053 -1.274 1.00 92.06 73 ILE A N 1
ATOM 583 C CA . ILE A 1 73 ? -11.429 2.655 -1.523 1.00 92.06 73 ILE A CA 1
ATOM 584 C C . ILE A 1 73 ? -10.770 1.912 -2.668 1.00 92.06 73 ILE A C 1
ATOM 586 O O . ILE A 1 73 ? -10.602 0.696 -2.611 1.00 92.06 73 ILE A O 1
ATOM 590 N N . HIS A 1 74 ? -10.374 2.680 -3.669 1.00 95.00 74 HIS A N 1
ATOM 591 C CA . HIS A 1 74 ? -9.599 2.238 -4.804 1.00 95.00 74 HIS A CA 1
ATOM 592 C C . HIS A 1 74 ? -8.142 2.662 -4.603 1.00 95.00 74 HIS A C 1
ATOM 594 O O . HIS A 1 74 ? -7.831 3.858 -4.556 1.00 95.00 74 HIS A O 1
ATOM 600 N N . LEU A 1 75 ? -7.268 1.672 -4.447 1.00 96.06 75 LEU A N 1
ATOM 601 C CA . LEU A 1 75 ? -5.820 1.815 -4.423 1.00 96.06 75 LEU A CA 1
ATOM 602 C C . LEU A 1 75 ? -5.267 1.219 -5.717 1.00 96.06 75 LEU A C 1
ATOM 604 O O . LEU A 1 75 ? -5.501 0.052 -6.012 1.00 96.06 75 LEU A O 1
ATOM 608 N N . GLU A 1 76 ? -4.489 1.997 -6.450 1.00 97.75 76 GLU A N 1
ATOM 609 C CA . GLU A 1 76 ? -3.817 1.538 -7.658 1.00 97.75 76 GLU A CA 1
ATOM 610 C C . GLU A 1 76 ? -2.358 1.986 -7.645 1.00 97.75 76 GLU A C 1
ATOM 612 O O . GLU A 1 76 ? -2.051 3.139 -7.331 1.00 97.75 76 GLU A O 1
ATOM 617 N N . ILE A 1 77 ? -1.458 1.056 -7.963 1.00 97.75 77 ILE A N 1
ATOM 618 C CA . ILE A 1 77 ? -0.029 1.313 -8.126 1.00 97.75 77 ILE A CA 1
ATOM 619 C C . ILE A 1 77 ? 0.405 0.718 -9.457 1.00 97.75 77 ILE A C 1
ATOM 621 O O . ILE A 1 77 ? 0.279 -0.490 -9.655 1.00 97.75 77 ILE A O 1
ATOM 625 N N . ALA A 1 78 ? 0.922 1.555 -10.350 1.00 97.75 78 ALA A N 1
ATOM 626 C CA . ALA A 1 78 ? 1.362 1.148 -11.677 1.00 97.75 78 ALA A CA 1
ATOM 627 C C . ALA A 1 78 ? 2.788 1.631 -11.950 1.00 97.75 78 ALA A C 1
ATOM 629 O O . ALA A 1 78 ? 3.101 2.791 -11.701 1.00 97.75 78 ALA A O 1
ATOM 630 N N . ASP A 1 79 ? 3.645 0.765 -12.477 1.00 97.31 79 ASP A N 1
ATOM 631 C CA . ASP A 1 79 ? 4.981 1.112 -12.962 1.00 97.31 79 ASP A CA 1
ATOM 632 C C . ASP A 1 79 ? 5.100 0.855 -14.464 1.00 97.31 79 ASP A C 1
ATOM 634 O O . ASP A 1 79 ? 4.386 0.022 -15.018 1.00 97.31 79 ASP A O 1
ATOM 638 N N . ASN A 1 80 ? 6.021 1.559 -15.122 1.00 96.56 80 ASN A N 1
ATOM 639 C CA . ASN A 1 80 ? 6.311 1.399 -16.550 1.00 96.56 80 ASN A CA 1
ATOM 640 C C . ASN A 1 80 ? 7.541 0.511 -16.825 1.00 96.56 80 ASN A C 1
ATOM 642 O O . ASN A 1 80 ? 8.255 0.713 -17.807 1.00 96.56 80 ASN A O 1
ATOM 646 N N . GLY A 1 81 ? 7.850 -0.408 -15.914 1.00 94.06 81 GLY A N 1
ATOM 647 C CA . GLY A 1 81 ? 9.042 -1.237 -15.961 1.00 94.06 81 GLY A CA 1
ATOM 648 C C . GLY A 1 81 ? 8.975 -2.407 -16.943 1.00 94.06 81 GLY A C 1
ATOM 649 O O . GLY A 1 81 ? 8.141 -2.500 -17.840 1.00 94.06 81 GLY A O 1
ATOM 650 N N . VAL A 1 82 ? 9.872 -3.368 -16.744 1.00 92.25 82 VAL A N 1
ATOM 651 C CA . VAL A 1 82 ? 10.010 -4.560 -17.594 1.00 92.25 82 VAL A CA 1
ATOM 652 C C . VAL A 1 82 ? 8.845 -5.540 -17.478 1.00 92.25 82 VAL A C 1
ATOM 654 O O . VAL A 1 82 ? 8.745 -6.437 -18.312 1.00 92.25 82 VAL A O 1
ATOM 657 N N . GLY A 1 83 ? 7.984 -5.399 -16.467 1.00 89.00 83 GLY A N 1
ATOM 658 C CA . GLY A 1 83 ? 6.879 -6.320 -16.196 1.00 89.00 83 GLY A CA 1
ATOM 659 C C . GLY A 1 83 ? 7.305 -7.792 -16.094 1.00 89.00 83 GLY A C 1
ATOM 660 O O . GLY A 1 83 ? 8.488 -8.139 -16.059 1.00 89.00 83 GLY A O 1
ATOM 661 N N . PHE A 1 84 ? 6.329 -8.691 -16.039 1.00 84.75 84 PHE A N 1
ATOM 662 C CA . PHE A 1 84 ? 6.552 -10.135 -16.030 1.00 84.75 84 PHE A CA 1
ATOM 663 C C . PHE A 1 84 ? 5.366 -10.893 -16.626 1.00 84.75 84 PHE A C 1
ATOM 665 O O . PHE A 1 84 ? 4.282 -10.348 -16.815 1.00 84.75 84 PHE A O 1
ATOM 672 N N . ASP A 1 85 ? 5.593 -12.164 -16.960 1.00 81.19 85 ASP A N 1
ATOM 673 C CA . ASP A 1 85 ? 4.539 -13.049 -17.450 1.00 81.19 85 ASP A CA 1
ATOM 674 C C . ASP A 1 85 ? 3.768 -13.638 -16.263 1.00 81.19 85 ASP A C 1
ATOM 676 O O . ASP A 1 85 ? 4.291 -14.448 -15.494 1.00 81.19 85 ASP A O 1
ATOM 680 N N . GLU A 1 86 ? 2.512 -13.225 -16.118 1.00 71.31 86 GLU A N 1
ATOM 681 C CA . GLU A 1 86 ? 1.604 -13.723 -15.088 1.00 71.31 86 GLU A CA 1
ATOM 682 C C . GLU A 1 86 ? 1.412 -15.245 -15.137 1.00 71.31 86 GLU A C 1
ATOM 684 O O . GLU A 1 86 ? 1.246 -15.873 -14.091 1.00 71.31 86 GLU A O 1
ATOM 689 N N . LYS A 1 87 ? 1.492 -15.863 -16.320 1.00 70.50 87 LYS A N 1
ATOM 690 C CA . LYS A 1 87 ? 1.214 -17.295 -16.494 1.00 70.50 87 LYS A CA 1
ATOM 691 C C . LYS A 1 87 ? 2.397 -18.197 -16.142 1.00 70.50 87 LYS A C 1
ATOM 693 O O . LYS A 1 87 ? 2.204 -19.394 -15.978 1.00 70.50 87 LYS A O 1
ATOM 698 N N . LYS A 1 88 ? 3.611 -17.651 -16.009 1.00 65.69 88 LYS A N 1
ATOM 699 C CA . LYS A 1 88 ? 4.848 -18.414 -15.735 1.00 65.69 88 LYS A CA 1
ATOM 700 C C . LYS A 1 88 ? 5.328 -18.307 -14.278 1.00 65.69 88 LYS A C 1
ATOM 702 O O . LYS A 1 88 ? 6.506 -18.501 -13.999 1.00 65.69 88 LYS A O 1
ATOM 707 N N . ARG A 1 89 ? 4.429 -17.971 -13.346 1.00 61.00 89 ARG A N 1
ATOM 708 C CA . ARG A 1 89 ? 4.723 -17.564 -11.953 1.00 61.00 89 ARG A CA 1
ATOM 709 C C . ARG A 1 89 ? 5.262 -18.650 -11.005 1.00 61.00 89 ARG A C 1
ATOM 711 O O . ARG A 1 89 ? 5.531 -18.331 -9.852 1.00 61.00 89 ARG A O 1
ATOM 718 N N . GLU A 1 90 ? 5.447 -19.892 -11.446 1.00 50.38 90 GLU A N 1
ATOM 719 C CA . GLU A 1 90 ? 5.724 -21.028 -10.546 1.00 50.38 90 GLU A CA 1
ATOM 720 C C . GLU A 1 90 ? 7.105 -21.018 -9.862 1.00 50.38 90 GLU A C 1
ATOM 722 O O . GLU A 1 90 ? 7.327 -21.780 -8.927 1.00 50.38 90 GLU A O 1
ATOM 727 N N . SER A 1 91 ? 8.040 -20.142 -10.243 1.00 48.91 91 SER A N 1
ATOM 728 C CA . SER A 1 91 ? 9.394 -20.186 -9.680 1.00 48.91 91 SER A CA 1
ATOM 729 C C . SER A 1 91 ? 10.026 -18.803 -9.542 1.00 48.91 91 SER A C 1
ATOM 731 O O . SER A 1 91 ? 10.655 -18.337 -10.488 1.00 48.91 91 SER A O 1
ATOM 733 N N . THR A 1 92 ? 9.864 -18.138 -8.387 1.00 48.06 92 THR A N 1
ATOM 734 C CA . THR A 1 92 ? 10.885 -17.341 -7.646 1.00 48.06 92 THR A CA 1
ATOM 735 C C . THR A 1 92 ? 10.275 -16.277 -6.717 1.00 48.06 92 THR A C 1
ATOM 737 O O . THR A 1 92 ? 9.154 -15.815 -6.914 1.00 48.06 92 THR A O 1
ATOM 740 N N . PHE A 1 93 ? 11.066 -15.911 -5.695 1.00 45.28 93 PHE A N 1
ATOM 741 C CA . PHE A 1 93 ? 11.018 -14.818 -4.698 1.00 45.28 93 PHE A CA 1
ATOM 742 C C . PHE A 1 93 ? 9.921 -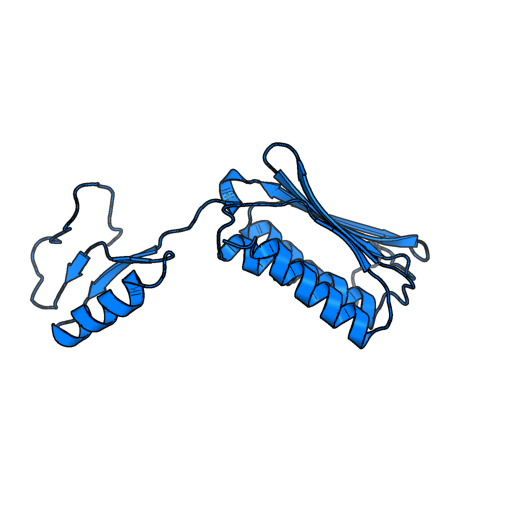13.726 -4.752 1.00 45.28 93 PHE A C 1
ATOM 744 O O . PHE A 1 93 ? 9.517 -13.262 -3.688 1.00 45.28 93 PHE A O 1
ATOM 751 N N . GLY A 1 94 ? 9.405 -13.325 -5.917 1.00 54.44 94 GLY A N 1
ATOM 752 C CA . GLY A 1 94 ? 8.295 -12.366 -6.046 1.00 54.44 94 GLY A CA 1
ATOM 753 C C . GLY A 1 94 ? 6.928 -12.909 -5.602 1.00 54.44 94 GLY A C 1
ATOM 754 O O . GLY A 1 94 ? 5.995 -12.135 -5.380 1.00 54.44 94 GLY A O 1
ATOM 755 N N . HIS A 1 95 ? 6.796 -14.228 -5.421 1.00 66.31 95 HIS A N 1
ATOM 756 C CA . HIS A 1 95 ? 5.531 -14.841 -5.012 1.00 66.31 95 HIS A CA 1
ATOM 757 C C . HIS A 1 95 ? 5.104 -14.429 -3.593 1.00 66.31 95 HIS A C 1
ATOM 759 O O . HIS A 1 95 ? 3.923 -14.168 -3.362 1.00 66.31 95 HIS A O 1
ATOM 765 N N . TYR A 1 96 ? 6.059 -14.295 -2.665 1.00 73.94 96 TYR A N 1
ATOM 766 C CA . TYR A 1 96 ? 5.776 -13.973 -1.262 1.00 73.94 96 TYR A CA 1
ATOM 767 C C . TYR A 1 96 ? 5.208 -12.566 -1.073 1.00 73.94 96 TYR A C 1
ATOM 769 O O . TYR A 1 96 ? 4.290 -12.393 -0.274 1.00 73.94 96 TYR A O 1
ATOM 777 N N . GLY A 1 97 ? 5.692 -11.583 -1.838 1.00 83.00 97 GLY A N 1
ATOM 778 C CA . GLY A 1 97 ? 5.178 -10.213 -1.772 1.00 83.00 97 GLY A CA 1
ATOM 779 C C . GLY A 1 97 ? 3.714 -10.132 -2.197 1.00 83.00 97 GLY A C 1
ATOM 780 O O . GLY A 1 97 ? 2.884 -9.543 -1.508 1.00 83.00 97 GLY A O 1
ATOM 781 N N . ILE A 1 98 ? 3.356 -10.809 -3.294 1.00 84.94 98 ILE A N 1
ATOM 782 C CA . ILE A 1 98 ? 1.971 -10.853 -3.789 1.00 84.94 98 ILE A CA 1
ATOM 783 C C . ILE A 1 98 ? 1.063 -11.630 -2.831 1.00 84.94 98 ILE A C 1
ATOM 785 O O . ILE A 1 98 ? -0.055 -11.184 -2.570 1.00 84.94 98 ILE A O 1
ATOM 789 N N . ILE A 1 99 ? 1.527 -12.757 -2.279 1.00 88.00 99 ILE A N 1
ATOM 790 C CA . ILE A 1 99 ? 0.775 -13.525 -1.273 1.00 88.00 99 ILE A CA 1
ATOM 791 C C . ILE A 1 99 ? 0.516 -12.658 -0.036 1.00 88.00 99 ILE A C 1
ATOM 793 O O . ILE A 1 99 ? -0.628 -12.556 0.403 1.00 88.00 99 ILE A O 1
ATOM 797 N N . GLY A 1 100 ? 1.544 -11.973 0.474 1.00 89.94 100 GLY A N 1
ATOM 798 C CA . GLY A 1 100 ? 1.422 -11.069 1.617 1.00 89.94 100 GLY A CA 1
ATOM 799 C C . GLY A 1 100 ? 0.439 -9.929 1.353 1.00 89.94 100 GLY A C 1
ATOM 800 O O . GLY A 1 100 ? -0.452 -9.681 2.164 1.00 89.94 100 GLY A O 1
ATOM 801 N N . MET A 1 101 ? 0.525 -9.278 0.188 1.00 94.06 101 MET A N 1
ATOM 802 C CA . MET A 1 101 ? -0.453 -8.261 -0.216 1.00 94.06 101 MET A CA 1
ATOM 803 C C . MET A 1 101 ? -1.870 -8.836 -0.296 1.00 94.06 101 MET A C 1
ATOM 805 O O . MET A 1 101 ? -2.797 -8.233 0.239 1.00 94.06 101 MET A O 1
ATOM 809 N N . SER A 1 102 ? -2.040 -10.014 -0.898 1.00 92.12 102 SER A N 1
ATOM 810 C CA . SER A 1 102 ? -3.346 -10.669 -1.044 1.00 92.12 102 SER A CA 1
ATOM 811 C C . SER A 1 102 ? -3.973 -10.998 0.309 1.00 92.12 102 SER A C 1
ATOM 813 O O . SER A 1 102 ? -5.163 -10.762 0.516 1.00 92.12 102 SER A O 1
ATOM 815 N N . GLU A 1 103 ? -3.177 -11.477 1.265 1.00 91.88 103 GLU A N 1
ATOM 816 C CA . GLU A 1 103 ? -3.643 -11.745 2.622 1.00 91.88 103 GLU A CA 1
ATOM 817 C C . GLU A 1 103 ? -4.092 -10.463 3.331 1.00 91.88 103 GLU A C 1
ATOM 819 O O . GLU A 1 103 ? -5.179 -10.434 3.909 1.00 91.88 103 GLU A O 1
ATOM 824 N N . ARG A 1 104 ? -3.313 -9.377 3.240 1.00 93.50 104 ARG A N 1
ATOM 825 C CA . ARG A 1 104 ? -3.695 -8.087 3.838 1.00 93.50 104 ARG A CA 1
ATOM 826 C C . ARG A 1 104 ? -4.942 -7.494 3.186 1.00 93.50 104 ARG A C 1
ATOM 828 O O . ARG A 1 104 ? -5.807 -6.990 3.895 1.00 93.50 104 ARG A O 1
ATOM 835 N N . VAL A 1 105 ? -5.087 -7.602 1.868 1.00 93.19 105 VAL A N 1
ATOM 836 C CA . VAL A 1 105 ? -6.307 -7.172 1.167 1.00 93.19 105 VAL A CA 1
ATOM 837 C C . VAL A 1 105 ? -7.516 -7.992 1.625 1.00 93.19 105 VAL A C 1
ATOM 839 O O . VAL A 1 105 ? -8.566 -7.420 1.924 1.00 93.19 105 VAL A O 1
ATOM 842 N N . ARG A 1 106 ? -7.354 -9.309 1.796 1.00 91.12 106 ARG A N 1
ATOM 843 C CA . ARG A 1 106 ? -8.395 -10.187 2.346 1.00 91.12 106 ARG A CA 1
ATOM 844 C C . ARG A 1 106 ? -8.782 -9.805 3.777 1.00 91.12 106 ARG A C 1
ATOM 846 O O . ARG A 1 106 ? -9.970 -9.809 4.091 1.00 91.12 106 ARG A O 1
ATOM 853 N N . LEU A 1 107 ? -7.820 -9.445 4.632 1.00 88.25 107 LEU A N 1
ATOM 854 C CA . LEU A 1 107 ? -8.081 -8.966 5.999 1.00 88.25 107 LEU A CA 1
ATOM 855 C C . LEU A 1 107 ? -8.923 -7.685 6.017 1.00 88.25 107 LEU A C 1
ATOM 857 O O . LEU A 1 107 ? -9.779 -7.515 6.881 1.00 88.25 107 LEU A O 1
ATOM 861 N N . LEU A 1 108 ? -8.729 -6.813 5.030 1.00 89.44 108 LEU A N 1
ATOM 862 C CA . LEU A 1 108 ? -9.556 -5.624 4.830 1.00 89.44 108 LEU A CA 1
ATOM 863 C C . LEU A 1 108 ? -10.913 -5.934 4.170 1.00 89.44 108 LEU A C 1
ATOM 865 O O . LEU A 1 108 ? -11.754 -5.048 4.021 1.00 89.44 108 LEU A O 1
ATOM 869 N N . GLY A 1 109 ? -11.148 -7.193 3.791 1.00 89.50 109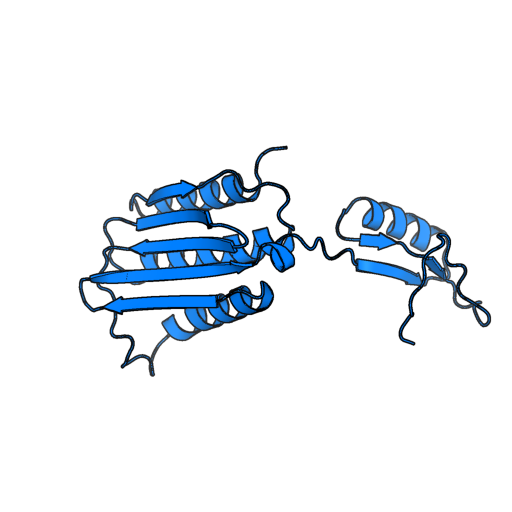 GLY A N 1
ATOM 870 C CA . GLY A 1 109 ? -12.338 -7.642 3.076 1.00 89.50 109 GLY A CA 1
ATOM 871 C C . GLY A 1 109 ? -12.438 -7.091 1.656 1.00 89.50 109 GLY A C 1
ATOM 872 O O . GLY A 1 109 ? -13.555 -6.937 1.168 1.00 89.50 109 GLY A O 1
ATOM 873 N N . GLY A 1 110 ? -11.301 -6.745 1.052 1.00 92.38 110 GLY A N 1
ATOM 874 C CA . GLY A 1 110 ? -11.204 -6.250 -0.313 1.00 92.38 110 GLY A CA 1
ATOM 875 C C . GLY A 1 110 ? -10.763 -7.310 -1.315 1.00 92.38 110 GLY A C 1
ATOM 876 O O . GLY A 1 110 ? -10.604 -8.488 -0.990 1.00 92.38 110 GLY A O 1
ATOM 877 N N . GLU A 1 111 ? -10.516 -6.846 -2.532 1.00 94.31 111 GLU A N 1
ATOM 878 C CA . GLU A 1 111 ? -10.064 -7.643 -3.669 1.00 94.31 111 GLU A CA 1
ATOM 879 C C . GLU A 1 111 ? -8.808 -7.031 -4.281 1.00 94.31 111 GLU A C 1
ATOM 881 O O . GLU A 1 111 ? -8.671 -5.807 -4.340 1.00 94.31 111 GLU A O 1
ATOM 886 N N . ILE A 1 112 ? -7.897 -7.886 -4.745 1.00 94.69 112 ILE A N 1
ATOM 887 C CA . ILE A 1 112 ? -6.654 -7.498 -5.412 1.00 94.69 112 ILE A CA 1
ATOM 888 C C . ILE A 1 112 ? -6.631 -8.075 -6.824 1.00 94.69 112 ILE A C 1
ATOM 890 O O . ILE A 1 112 ? -6.937 -9.244 -7.036 1.00 94.69 112 ILE A O 1
ATOM 894 N N . HIS A 1 113 ? -6.236 -7.249 -7.782 1.00 94.62 113 HIS A N 1
ATOM 895 C CA . HIS A 1 113 ? -6.027 -7.621 -9.169 1.00 94.62 113 HIS A CA 1
ATOM 896 C C . HIS A 1 113 ? -4.630 -7.178 -9.579 1.00 94.62 113 HIS A C 1
ATOM 898 O O . HIS A 1 113 ? -4.241 -6.030 -9.374 1.00 94.62 113 HIS A O 1
ATOM 904 N N . LEU A 1 114 ? -3.876 -8.096 -10.164 1.00 92.25 114 LEU A N 1
ATOM 905 C CA . LEU A 1 114 ? -2.525 -7.852 -10.636 1.00 92.25 114 LEU A CA 1
ATOM 906 C C . LEU A 1 114 ? -2.521 -8.010 -12.148 1.00 92.25 114 LEU A C 1
ATOM 908 O O . LEU A 1 114 ? -2.917 -9.050 -12.659 1.00 92.25 114 LEU A O 1
ATOM 912 N N . LYS A 1 115 ? -2.067 -6.986 -12.857 1.00 92.62 115 LYS A N 1
ATOM 913 C CA . LYS A 1 115 ? -1.855 -7.022 -14.300 1.00 92.62 115 LYS A CA 1
ATOM 914 C C . LYS A 1 115 ? -0.383 -6.773 -14.553 1.00 92.62 115 LYS A C 1
ATOM 916 O O . LYS A 1 115 ? 0.177 -5.795 -14.073 1.00 92.62 115 LYS A O 1
ATOM 921 N N . SER A 1 116 ? 0.262 -7.667 -15.281 1.00 90.38 116 SER A N 1
ATOM 922 C CA . SER A 1 116 ? 1.640 -7.459 -15.708 1.00 90.38 116 SER A CA 1
ATOM 923 C C . SER A 1 116 ? 1.843 -8.116 -17.054 1.00 90.38 116 SER A C 1
ATOM 925 O O . SER A 1 116 ? 1.307 -9.195 -17.320 1.00 90.38 116 SER A O 1
ATOM 927 N N . LYS A 1 117 ? 2.609 -7.446 -17.906 1.00 89.00 117 LYS A N 1
ATOM 928 C CA . LYS A 1 117 ? 3.035 -7.992 -19.183 1.00 89.00 117 LYS A CA 1
ATOM 929 C C . LYS A 1 117 ? 4.462 -7.551 -19.447 1.00 89.00 117 LYS A C 1
ATOM 931 O O . LYS A 1 117 ? 4.865 -6.437 -19.121 1.00 89.00 117 LYS A O 1
ATOM 936 N N . LYS A 1 118 ? 5.245 -8.458 -20.029 1.00 88.50 118 LYS A N 1
ATOM 937 C CA . LYS A 1 118 ? 6.649 -8.203 -20.344 1.00 88.50 118 LYS A CA 1
ATOM 938 C C . LYS A 1 118 ? 6.778 -6.937 -21.206 1.00 88.50 118 LYS A C 1
ATOM 940 O O . LYS A 1 118 ? 6.150 -6.846 -22.254 1.00 88.50 118 LYS A O 1
ATOM 945 N N . ASN A 1 119 ? 7.632 -6.021 -20.763 1.00 89.06 119 ASN A N 1
ATOM 946 C CA . ASN A 1 119 ? 7.915 -4.688 -21.300 1.00 89.06 119 ASN A CA 1
ATOM 947 C C . ASN A 1 119 ? 6.745 -3.687 -21.273 1.00 89.06 119 ASN A C 1
ATOM 949 O O . ASN A 1 119 ? 6.840 -2.644 -21.910 1.00 89.06 119 ASN A O 1
ATOM 953 N N . GLU A 1 120 ? 5.664 -3.979 -20.549 1.00 91.56 120 GLU A N 1
ATOM 954 C CA . GLU A 1 120 ? 4.518 -3.071 -20.375 1.00 91.56 120 GLU A CA 1
ATOM 955 C C . GLU A 1 120 ? 4.320 -2.660 -18.907 1.00 91.56 120 GLU A C 1
ATOM 957 O O . GLU A 1 120 ? 3.343 -1.994 -18.574 1.00 91.56 120 GLU A O 1
ATOM 962 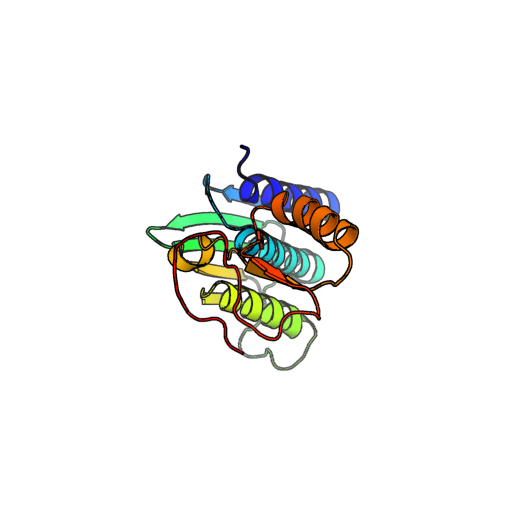N N . GLY A 1 121 ? 5.253 -3.039 -18.029 1.00 93.38 121 GLY A N 1
ATOM 963 C CA . GLY A 1 121 ? 5.200 -2.728 -16.608 1.00 93.38 121 GLY A CA 1
ATOM 964 C C . GLY A 1 121 ? 4.292 -3.647 -15.796 1.00 93.38 121 GLY A C 1
ATOM 965 O O . GLY A 1 121 ? 3.934 -4.759 -16.204 1.00 93.38 121 GLY A O 1
ATOM 966 N N . THR A 1 122 ? 3.966 -3.192 -14.590 1.00 94.44 122 THR A N 1
ATOM 967 C CA . THR A 1 122 ? 3.098 -3.900 -13.643 1.00 94.44 122 THR A CA 1
ATOM 968 C C . THR A 1 122 ? 2.092 -2.934 -13.043 1.00 94.44 122 THR A C 1
ATOM 970 O O . THR A 1 122 ? 2.420 -1.800 -12.719 1.00 94.44 122 THR A O 1
ATOM 973 N N . GLN A 1 123 ? 0.863 -3.402 -12.864 1.00 96.44 123 GLN A N 1
ATOM 974 C CA . GLN A 1 123 ? -0.238 -2.664 -12.270 1.00 96.44 123 GLN A CA 1
ATOM 975 C C . GLN A 1 123 ? -0.894 -3.523 -11.185 1.00 96.44 123 GLN A C 1
ATOM 977 O O . GLN A 1 123 ? -1.355 -4.638 -11.441 1.00 96.44 123 GLN A O 1
ATOM 982 N N . VAL A 1 124 ? -0.942 -2.993 -9.968 1.00 96.44 124 VAL A N 1
ATOM 983 C CA . VAL A 1 124 ? -1.619 -3.578 -8.809 1.00 96.44 124 VAL A CA 1
ATOM 984 C C . VAL A 1 124 ? -2.848 -2.734 -8.505 1.00 96.44 124 VAL A C 1
ATOM 986 O O . VAL A 1 124 ? -2.724 -1.543 -8.237 1.00 96.44 124 VAL A O 1
ATOM 989 N N . ILE A 1 125 ? -4.025 -3.351 -8.532 1.00 97.50 125 ILE A N 1
ATOM 990 C CA . ILE A 1 125 ? -5.312 -2.711 -8.256 1.00 97.50 125 ILE A CA 1
ATOM 991 C C . ILE A 1 125 ? -5.923 -3.376 -7.031 1.00 97.50 125 ILE A C 1
ATOM 993 O O . ILE A 1 125 ? -6.054 -4.597 -6.980 1.00 97.50 125 ILE A O 1
ATOM 997 N N . VAL A 1 126 ? -6.328 -2.579 -6.053 1.00 96.62 126 VAL A N 1
ATOM 998 C CA . VAL A 1 126 ? -6.925 -3.028 -4.800 1.00 96.62 126 VAL A CA 1
ATOM 999 C C . VAL A 1 126 ? -8.207 -2.244 -4.545 1.00 96.62 126 VAL A C 1
ATOM 1001 O O . VAL A 1 126 ? -8.191 -1.017 -4.492 1.00 96.62 126 VAL A O 1
ATOM 1004 N N . ASN A 1 127 ? -9.313 -2.958 -4.339 1.00 95.00 127 ASN A N 1
ATOM 1005 C CA . ASN A 1 127 ? -10.609 -2.372 -4.000 1.00 95.00 127 ASN A CA 1
ATOM 1006 C C . ASN A 1 127 ? -11.039 -2.845 -2.613 1.00 95.00 127 ASN A C 1
ATOM 1008 O O . ASN A 1 127 ? -11.183 -4.044 -2.385 1.00 95.00 127 ASN A O 1
ATOM 1012 N N . ILE A 1 128 ? -11.259 -1.918 -1.679 1.00 92.12 128 ILE A N 1
ATOM 1013 C CA . ILE A 1 128 ? -11.592 -2.239 -0.285 1.00 92.12 128 ILE A CA 1
ATOM 1014 C C . ILE A 1 128 ? -12.922 -1.585 0.110 1.00 92.12 128 ILE A C 1
ATOM 1016 O O . ILE A 1 128 ? -13.023 -0.362 0.049 1.00 92.12 128 ILE A O 1
ATOM 1020 N N . PRO A 1 129 ? -13.931 -2.345 0.568 1.00 89.00 129 PRO A N 1
ATOM 1021 C CA . PRO A 1 129 ? -15.190 -1.777 1.048 1.00 89.00 129 PRO A CA 1
ATOM 1022 C C . PRO A 1 129 ? -15.012 -0.893 2.295 1.00 89.00 129 PRO A C 1
ATOM 1024 O O . PRO A 1 129 ? -14.444 -1.312 3.310 1.00 89.00 129 PRO A O 1
ATOM 1027 N N . LEU A 1 130 ? -15.599 0.304 2.284 1.00 78.75 130 LEU A N 1
ATOM 1028 C CA . LEU A 1 130 ? -15.576 1.251 3.407 1.00 78.75 130 LEU A CA 1
ATOM 1029 C C . LEU A 1 130 ? -16.256 0.700 4.661 1.00 78.75 130 LEU A C 1
ATOM 1031 O O . LEU A 1 130 ? -15.784 0.932 5.769 1.00 78.75 130 LEU A O 1
ATOM 1035 N N . LYS A 1 131 ? -17.317 -0.100 4.507 1.00 68.44 131 LYS A N 1
ATOM 1036 C CA . LYS A 1 131 ? -18.044 -0.696 5.644 1.00 68.44 131 LYS A CA 1
ATOM 1037 C C . LYS A 1 131 ? -17.181 -1.627 6.509 1.00 68.44 131 LYS A C 1
ATOM 1039 O O . LYS A 1 131 ? -17.525 -1.851 7.663 1.00 68.44 131 LYS A O 1
ATOM 1044 N N . LYS A 1 132 ? -16.076 -2.164 5.973 1.00 56.66 132 LYS A N 1
ATOM 1045 C CA . LYS A 1 132 ? -15.104 -2.971 6.732 1.00 56.66 132 LYS A CA 1
ATOM 1046 C C . LYS A 1 132 ? -13.869 -2.166 7.148 1.00 56.66 132 LYS A C 1
ATOM 1048 O O . LYS A 1 132 ? -13.370 -2.380 8.246 1.00 56.66 132 LYS A O 1
ATOM 1053 N N . GLY A 1 133 ? -13.421 -1.208 6.330 1.00 49.84 133 GLY A N 1
ATOM 1054 C CA . GLY A 1 133 ? -12.271 -0.343 6.636 1.00 49.84 133 GLY A CA 1
ATOM 1055 C C . GLY A 1 133 ? -12.516 0.729 7.707 1.00 49.84 133 GLY A C 1
ATOM 1056 O O . GLY A 1 133 ? -11.572 1.178 8.364 1.00 49.84 133 GLY A O 1
ATOM 1057 N N . VAL A 1 134 ? -13.780 1.101 7.918 1.00 54.03 134 VAL A N 1
ATOM 1058 C CA . VAL A 1 134 ? -14.227 2.092 8.916 1.00 54.03 134 VAL A CA 1
ATOM 1059 C C . VAL A 1 134 ? -14.669 1.428 10.229 1.00 54.03 134 VAL A C 1
ATOM 1061 O O . VAL A 1 134 ? -15.000 2.118 11.186 1.00 54.03 134 VAL A O 1
ATOM 1064 N N . ASN A 1 135 ? -14.606 0.095 10.342 1.00 48.50 135 ASN A N 1
ATOM 1065 C CA . ASN A 1 135 ? -14.732 -0.536 11.651 1.00 48.50 135 A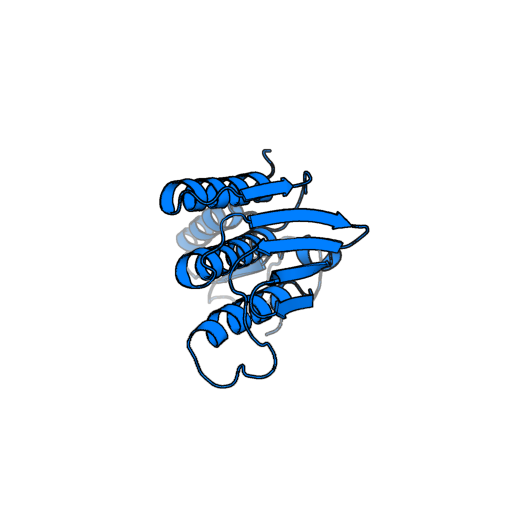SN A CA 1
ATOM 1066 C C . ASN A 1 135 ? -13.448 -0.266 12.436 1.00 48.50 135 ASN A C 1
ATOM 1068 O O . ASN A 1 135 ? -12.462 -0.995 12.334 1.00 48.50 135 ASN A O 1
ATOM 1072 N N . THR A 1 136 ? -13.455 0.791 13.242 1.00 51.88 136 THR A N 1
ATOM 1073 C CA . THR A 1 136 ? -12.707 0.807 14.494 1.00 51.88 136 THR A CA 1
ATOM 1074 C C . THR A 1 136 ? -13.155 -0.433 15.256 1.00 51.88 136 THR A C 1
ATOM 1076 O O . THR A 1 136 ? -14.213 -0.449 15.879 1.00 51.88 136 THR A O 1
ATOM 1079 N N . VAL A 1 137 ? -12.410 -1.531 15.116 1.00 53.22 137 VAL A N 1
ATOM 1080 C CA . VAL A 1 137 ? -12.618 -2.703 15.960 1.00 53.22 137 VAL A CA 1
ATOM 1081 C C . VAL A 1 137 ? -12.210 -2.254 17.355 1.00 53.22 137 VAL A C 1
ATOM 1083 O O . VAL A 1 137 ? -11.022 -2.199 17.662 1.00 53.22 137 VAL A O 1
ATOM 1086 N N . SER A 1 138 ? -13.189 -1.844 18.162 1.00 62.50 138 SER A N 1
ATOM 1087 C CA . SER A 1 138 ? -12.974 -1.625 19.581 1.00 62.50 138 SER A CA 1
ATOM 1088 C C . SER A 1 138 ? -12.884 -2.996 20.244 1.00 62.50 138 SER A C 1
ATOM 1090 O O . SER A 1 138 ? -13.833 -3.784 20.269 1.00 62.50 138 SER A O 1
ATOM 1092 N N . TYR A 1 139 ? -11.700 -3.330 20.739 1.00 76.00 139 TYR A N 1
ATOM 1093 C CA . TYR A 1 139 ? -11.490 -4.523 21.538 1.00 76.00 139 TYR A CA 1
ATOM 1094 C C . TYR A 1 139 ? -12.119 -4.293 22.907 1.00 76.00 139 TYR A C 1
ATOM 1096 O O . TYR A 1 139 ? -11.650 -3.470 23.691 1.00 76.00 139 TYR A O 1
ATOM 1104 N N . ARG A 1 140 ? -13.190 -5.033 23.192 1.00 80.44 140 ARG A N 1
ATOM 1105 C CA . ARG A 1 140 ? -13.855 -5.021 24.496 1.00 80.44 140 ARG A CA 1
ATOM 1106 C C . ARG A 1 140 ? -13.070 -5.916 25.450 1.00 80.44 140 ARG A C 1
ATOM 1108 O O . ARG A 1 140 ? -13.102 -7.136 25.315 1.00 80.44 140 ARG A O 1
ATOM 1115 N N . ILE A 1 141 ? -12.343 -5.314 26.384 1.00 84.81 141 ILE A N 1
ATOM 1116 C CA . ILE A 1 141 ? -11.433 -6.013 27.298 1.00 84.81 141 ILE A CA 1
ATOM 1117 C C . ILE A 1 141 ? -12.027 -6.057 28.705 1.00 84.81 141 ILE A C 1
ATOM 1119 O O . ILE A 1 141 ? -12.527 -5.056 29.217 1.00 84.81 141 ILE A O 1
ATOM 1123 N N . VAL A 1 142 ? -11.926 -7.222 29.347 1.00 86.38 142 VAL A N 1
ATOM 1124 C CA . VAL A 1 142 ? -12.111 -7.371 30.794 1.00 86.38 142 VAL A CA 1
ATOM 1125 C C . VAL A 1 142 ? -10.738 -7.541 31.432 1.00 86.38 142 VAL A C 1
ATOM 1127 O O . VAL A 1 142 ? -9.994 -8.446 31.059 1.00 86.38 142 VAL A O 1
ATOM 1130 N N . ILE A 1 143 ? -10.399 -6.686 32.395 1.00 88.06 143 ILE A N 1
ATOM 1131 C CA . ILE A 1 143 ? -9.125 -6.777 33.118 1.00 88.06 143 ILE A CA 1
ATOM 1132 C C . ILE A 1 143 ? -9.297 -7.741 34.295 1.00 88.06 143 ILE A C 1
ATOM 1134 O O . ILE A 1 143 ? -10.131 -7.502 35.168 1.00 88.06 143 ILE A O 1
ATOM 1138 N N . VAL A 1 144 ? -8.510 -8.819 34.339 1.00 87.06 144 VAL A N 1
ATOM 1139 C CA . VAL A 1 144 ? -8.573 -9.827 35.410 1.00 87.06 144 VAL A CA 1
ATOM 1140 C C . VAL A 1 144 ? -7.257 -9.848 36.182 1.00 87.06 144 VAL A C 1
ATOM 1142 O O . VAL A 1 144 ? -6.276 -10.415 35.715 1.00 87.06 144 VAL A O 1
ATOM 1145 N N . ASP A 1 145 ? -7.247 -9.248 37.371 1.00 86.25 145 ASP A N 1
ATOM 1146 C CA . ASP A 1 145 ? -6.102 -9.282 38.289 1.00 86.25 145 ASP A CA 1
ATOM 1147 C C . ASP A 1 145 ? -6.582 -9.155 39.741 1.00 86.25 145 ASP A C 1
ATOM 1149 O O . ASP A 1 145 ? -7.587 -8.498 40.020 1.00 86.25 145 ASP A O 1
ATOM 1153 N N . ASP A 1 146 ? -5.879 -9.763 40.692 1.00 84.69 146 ASP A N 1
ATOM 1154 C CA . ASP A 1 146 ? -6.179 -9.619 42.120 1.00 84.69 146 ASP A CA 1
ATOM 1155 C C . ASP A 1 146 ? -5.714 -8.284 42.701 1.00 84.69 146 ASP A C 1
ATOM 1157 O O . ASP A 1 146 ? -6.305 -7.779 43.660 1.00 84.69 146 ASP A O 1
ATOM 1161 N N . HIS A 1 147 ? -4.714 -7.663 42.090 1.00 88.88 147 HIS A N 1
ATOM 1162 C CA . HIS A 1 147 ? -4.108 -6.435 42.568 1.00 88.88 147 HIS A CA 1
ATOM 1163 C C . HIS A 1 147 ? -4.813 -5.223 41.965 1.00 88.88 147 HIS A C 1
ATOM 1165 O O . HIS A 1 147 ? -4.741 -4.958 40.767 1.00 88.88 147 HIS A O 1
ATOM 1171 N N . TYR A 1 148 ? -5.473 -4.441 42.824 1.00 86.12 148 TYR A N 1
ATOM 1172 C CA . TYR A 1 148 ? -6.172 -3.211 42.433 1.00 86.12 148 TYR A CA 1
ATOM 1173 C C . TYR A 1 148 ? -5.268 -2.235 41.666 1.00 86.12 148 TYR A C 1
ATOM 1175 O O . TYR A 1 148 ? -5.667 -1.716 40.630 1.00 86.12 148 TYR A O 1
ATOM 1183 N N . VAL A 1 149 ? -4.027 -2.057 42.132 1.00 91.44 149 VAL A N 1
ATOM 1184 C CA . VAL A 1 149 ? -3.046 -1.149 41.515 1.00 91.44 149 VAL A CA 1
ATOM 1185 C C . VAL A 1 149 ? -2.740 -1.540 40.064 1.00 91.44 149 VAL A C 1
ATOM 1187 O O . VAL A 1 149 ? -2.619 -0.669 39.207 1.00 91.44 149 VAL A O 1
ATOM 1190 N N . VAL A 1 150 ? -2.669 -2.844 39.767 1.00 90.19 150 VAL A N 1
ATOM 1191 C CA . VAL A 1 150 ? -2.426 -3.348 38.406 1.00 90.19 150 VAL A CA 1
ATOM 1192 C C . VAL A 1 150 ? -3.623 -3.057 37.507 1.00 90.19 150 VAL A C 1
ATOM 1194 O O . VAL A 1 150 ? -3.442 -2.598 36.380 1.00 90.19 150 VAL A O 1
ATOM 1197 N N . ARG A 1 151 ? -4.848 -3.269 38.004 1.00 90.31 151 ARG A N 1
ATOM 1198 C CA . ARG A 1 151 ? -6.061 -3.003 37.218 1.00 90.31 151 ARG A CA 1
ATOM 1199 C C . ARG A 1 151 ? -6.211 -1.526 36.872 1.00 90.31 151 ARG A C 1
ATOM 1201 O O . ARG A 1 151 ? -6.436 -1.215 35.708 1.00 90.31 151 ARG A O 1
ATOM 1208 N N . GLU A 1 152 ? -6.007 -0.636 37.840 1.00 88.81 152 GLU A N 1
ATOM 1209 C CA . GLU A 1 152 ? -6.065 0.815 37.617 1.00 88.81 152 GLU A CA 1
ATOM 1210 C C . GLU A 1 152 ? -4.995 1.286 36.623 1.00 88.81 152 GLU A C 1
ATOM 1212 O O . GLU A 1 152 ? -5.288 2.058 35.711 1.00 88.81 152 GLU A O 1
ATOM 1217 N N . GLY A 1 153 ? -3.765 0.773 36.746 1.00 88.81 153 GLY A N 1
ATOM 1218 C CA . GLY A 1 153 ? -2.684 1.095 35.814 1.00 88.81 153 GLY A CA 1
ATOM 1219 C C . GLY A 1 153 ? -2.975 0.631 34.384 1.00 88.81 153 GLY A C 1
ATOM 1220 O O . GLY A 1 153 ? -2.831 1.404 33.438 1.00 88.81 153 GLY A O 1
ATOM 1221 N N . LEU A 1 154 ? -3.435 -0.613 34.214 1.00 90.38 154 LEU A N 1
ATOM 1222 C CA . LEU A 1 154 ? -3.799 -1.150 32.899 1.00 90.38 154 LEU A CA 1
ATOM 1223 C C . LEU A 1 154 ? -4.984 -0.410 32.285 1.00 90.38 154 LEU A C 1
ATOM 1225 O O . LEU A 1 154 ? -4.988 -0.163 31.083 1.00 90.38 154 LEU A O 1
ATOM 1229 N N . LYS A 1 155 ? -5.967 -0.026 33.098 1.00 89.19 155 LYS A N 1
ATOM 1230 C CA . LYS A 1 155 ? -7.126 0.736 32.644 1.00 89.19 155 LYS A CA 1
ATOM 1231 C C . LYS A 1 155 ? -6.721 2.086 32.066 1.00 89.19 155 LYS A C 1
ATOM 1233 O O . LYS A 1 155 ? -7.111 2.382 30.947 1.00 89.19 155 LYS A O 1
ATOM 1238 N N . LEU A 1 156 ? -5.861 2.838 32.754 1.00 86.00 156 LEU A N 1
ATOM 1239 C CA . LEU A 1 156 ? -5.326 4.110 32.249 1.00 86.00 156 LEU A CA 1
ATOM 1240 C C . LEU A 1 156 ? -4.602 3.947 30.903 1.00 86.00 156 LEU A C 1
ATOM 1242 O O . LEU A 1 156 ? -4.826 4.727 29.978 1.00 86.00 156 LEU A O 1
ATOM 1246 N N . ILE A 1 157 ? -3.754 2.922 30.776 1.00 87.19 157 ILE A N 1
ATOM 1247 C CA . ILE A 1 157 ? -2.995 2.663 29.543 1.00 87.19 157 ILE A CA 1
ATOM 1248 C C . ILE A 1 157 ? -3.934 2.287 28.392 1.00 87.19 157 ILE A C 1
ATOM 1250 O O . ILE A 1 157 ? -3.801 2.816 27.291 1.00 87.19 157 ILE A O 1
ATOM 1254 N N . LEU A 1 158 ? -4.884 1.385 28.642 1.00 86.44 158 LEU A N 1
ATOM 1255 C CA . LEU A 1 158 ? -5.797 0.881 27.617 1.00 86.44 158 LEU A CA 1
ATOM 1256 C C . LEU A 1 158 ? -6.838 1.928 27.208 1.00 86.44 158 LEU A C 1
ATOM 1258 O O . LEU A 1 158 ? -7.125 2.042 26.025 1.00 86.44 158 LEU A O 1
ATOM 1262 N N . GLU A 1 159 ? -7.358 2.728 28.141 1.00 82.44 159 GLU A N 1
ATOM 1263 C CA . GLU A 1 159 ? -8.321 3.803 27.847 1.00 82.44 159 GLU A CA 1
ATOM 1264 C C . GLU A 1 159 ? -7.697 4.978 27.074 1.00 82.44 159 GLU A C 1
ATOM 1266 O O . GLU A 1 159 ? -8.420 5.781 26.488 1.00 82.44 159 GLU A O 1
ATOM 1271 N N . THR A 1 160 ? -6.364 5.074 27.030 1.00 80.50 160 THR A N 1
ATOM 1272 C CA . THR A 1 160 ? -5.655 6.086 26.228 1.00 80.50 160 THR A CA 1
ATOM 1273 C C . THR A 1 160 ? -5.644 5.741 24.731 1.00 80.50 160 THR A C 1
ATOM 1275 O O . THR A 1 160 ? -5.439 6.618 23.892 1.00 80.50 160 THR A O 1
ATOM 1278 N N . ASP A 1 161 ? -5.863 4.476 24.370 1.00 76.50 161 ASP A N 1
ATOM 1279 C CA . ASP A 1 161 ? -5.856 4.007 22.985 1.00 76.50 161 ASP A CA 1
ATOM 1280 C C . ASP A 1 161 ? -7.287 3.701 22.524 1.00 76.50 161 ASP A C 1
ATOM 1282 O O . ASP A 1 161 ? -7.943 2.785 23.015 1.00 76.50 161 ASP A O 1
ATOM 1286 N N . GLU A 1 162 ? -7.763 4.457 21.530 1.00 70.69 162 GLU A N 1
ATOM 1287 C CA . GLU A 1 162 ? -9.127 4.381 20.979 1.00 70.69 162 GLU A CA 1
ATOM 1288 C C . GLU A 1 162 ? -9.511 2.993 20.423 1.00 70.69 162 GLU A C 1
ATOM 1290 O O . GLU A 1 162 ? -10.678 2.740 20.113 1.00 70.69 162 GLU A O 1
ATOM 1295 N N . ARG A 1 163 ? -8.547 2.076 20.278 1.00 73.06 163 ARG A N 1
ATOM 1296 C CA . ARG A 1 163 ? -8.788 0.685 19.875 1.00 73.06 163 ARG A CA 1
ATOM 1297 C C . ARG A 1 163 ? -9.318 -0.187 21.008 1.00 73.06 163 ARG A C 1
ATOM 1299 O O . ARG A 1 163 ? -9.809 -1.274 20.714 1.00 73.06 163 ARG A O 1
ATOM 1306 N N . PHE A 1 164 ? -9.219 0.225 22.270 1.00 82.25 164 PHE A N 1
ATOM 1307 C CA . PHE A 1 164 ? -9.633 -0.582 23.416 1.00 82.25 164 PHE A CA 1
ATOM 1308 C C . PHE A 1 164 ? -10.805 0.053 24.163 1.00 82.25 164 PHE A C 1
ATOM 1310 O O . PHE A 1 164 ? -10.850 1.250 24.419 1.00 82.25 164 PHE A O 1
ATOM 1317 N N . GLU A 1 165 ? -11.758 -0.784 24.554 1.00 83.12 165 GLU A N 1
ATOM 1318 C CA . GLU A 1 165 ? -12.846 -0.429 25.456 1.00 83.12 165 GLU A CA 1
ATOM 1319 C C . GLU A 1 165 ? -12.757 -1.348 26.678 1.00 83.12 165 GLU A C 1
ATOM 1321 O O . GLU A 1 165 ? -13.016 -2.550 26.583 1.00 83.12 165 GLU A O 1
ATOM 1326 N N . VAL A 1 166 ? -12.391 -0.807 27.842 1.00 85.81 166 VAL A N 1
ATOM 1327 C CA . VAL A 1 166 ? -12.422 -1.573 29.095 1.00 85.81 166 VAL A CA 1
ATOM 1328 C C . VAL A 1 166 ? -13.880 -1.715 29.538 1.00 85.81 166 VAL A C 1
ATOM 1330 O O . VAL A 1 166 ? -14.510 -0.763 29.997 1.00 85.81 166 VAL A O 1
ATOM 1333 N N . VAL A 1 167 ? -14.439 -2.916 29.381 1.00 85.25 167 VAL A N 1
ATOM 1334 C CA . VAL A 1 167 ? -15.864 -3.206 29.640 1.00 85.25 167 VAL A CA 1
ATOM 1335 C C . VAL A 1 167 ? -16.129 -3.783 31.031 1.00 85.25 167 VAL A C 1
ATOM 1337 O O . VAL A 1 167 ? -17.286 -3.935 31.438 1.00 85.25 167 VAL A O 1
ATOM 1340 N N . GLY A 1 168 ? -15.070 -4.105 31.774 1.00 81.25 168 GLY A N 1
ATOM 1341 C CA . GLY A 1 168 ? -15.168 -4.593 33.142 1.00 81.25 168 GLY A CA 1
ATOM 1342 C C . GLY A 1 168 ? -13.823 -4.948 33.770 1.00 81.25 168 GLY A C 1
ATOM 1343 O O . GLY A 1 168 ? -12.794 -5.027 33.102 1.00 81.25 168 GLY A O 1
ATOM 1344 N N . GLU A 1 169 ? -13.865 -5.203 35.074 1.00 84.12 169 GLU A N 1
ATOM 1345 C CA . GLU A 1 169 ? -12.729 -5.629 35.891 1.00 84.12 169 GLU A CA 1
ATOM 1346 C C . GLU A 1 169 ? -13.143 -6.827 36.764 1.00 84.12 169 GLU A C 1
ATOM 1348 O O . GLU A 1 169 ? -14.288 -6.897 37.223 1.00 84.12 169 GLU A O 1
ATOM 1353 N N . ALA A 1 170 ? -12.225 -7.762 37.020 1.00 78.88 170 ALA A N 1
ATOM 1354 C CA . ALA A 1 170 ? -12.440 -8.926 37.882 1.00 78.88 170 ALA A CA 1
ATOM 1355 C C . ALA A 1 170 ? -11.188 -9.278 38.712 1.00 78.88 170 ALA A C 1
ATOM 1357 O O . ALA A 1 170 ? -10.067 -8.946 38.335 1.00 78.88 170 ALA A O 1
ATOM 1358 N N . SER A 1 171 ? -11.386 -9.980 39.835 1.00 78.50 171 SER A N 1
ATOM 1359 C CA . SER A 1 171 ? -10.332 -10.533 40.713 1.00 78.50 171 SER A CA 1
ATOM 1360 C C . SER A 1 171 ? -10.623 -12.005 41.045 1.00 78.50 171 SER A C 1
ATOM 1362 O O . SER A 1 171 ? -11.774 -12.409 41.009 1.00 78.50 171 SER A O 1
ATOM 1364 N N . ARG A 1 172 ? -9.655 -12.852 41.411 1.00 63.31 172 ARG A N 1
ATOM 1365 C CA . ARG A 1 172 ? -9.839 -14.298 41.698 1.00 63.31 172 ARG A CA 1
ATOM 1366 C C . ARG A 1 172 ? -10.848 -14.628 42.806 1.00 63.31 172 ARG A C 1
ATOM 1368 O O . ARG A 1 172 ? -11.296 -15.768 42.887 1.00 63.31 172 ARG A O 1
ATOM 1375 N N . ARG A 1 173 ? -11.298 -13.665 43.624 1.00 55.53 173 ARG A N 1
ATOM 1376 C CA . ARG A 1 173 ? -12.440 -13.854 44.557 1.00 55.53 173 ARG A CA 1
ATOM 1377 C C . ARG A 1 173 ? -13.810 -13.962 43.861 1.00 55.53 173 ARG A C 1
ATOM 1379 O O . ARG A 1 173 ? -14.846 -14.086 44.513 1.00 55.53 173 ARG A O 1
ATOM 1386 N N . TRP A 1 174 ? -13.819 -13.960 42.536 1.00 51.06 174 TRP A N 1
ATOM 1387 C CA . TRP A 1 174 ? -14.983 -13.954 41.670 1.00 51.06 174 TRP A CA 1
ATOM 1388 C C . TRP A 1 174 ? -15.544 -15.345 41.351 1.00 51.06 174 TRP A C 1
ATOM 1390 O O . TRP A 1 174 ? -15.333 -15.894 40.275 1.00 51.06 174 TRP A O 1
ATOM 1400 N N . ARG A 1 175 ? -16.344 -15.911 42.259 1.00 46.22 175 ARG A N 1
ATOM 1401 C CA . ARG A 1 175 ? -17.237 -17.042 41.924 1.00 46.22 175 ARG A CA 1
ATOM 1402 C C . ARG A 1 175 ? -18.661 -16.617 41.525 1.00 46.22 175 ARG A C 1
ATOM 1404 O O . ARG A 1 175 ? -19.475 -17.486 41.237 1.00 46.22 175 ARG A O 1
ATOM 1411 N N . LYS A 1 176 ? -18.996 -15.315 41.493 1.00 44.12 176 LYS A N 1
ATOM 1412 C CA . LYS A 1 176 ? -20.353 -14.823 41.163 1.00 44.12 176 LYS A CA 1
ATOM 1413 C C . LYS A 1 176 ? -20.360 -13.473 40.404 1.00 44.12 176 LYS A C 1
ATOM 1415 O O . LYS A 1 176 ? -20.244 -12.431 41.032 1.00 44.12 176 LYS A O 1
ATOM 1420 N N . GLY A 1 177 ? -20.568 -13.535 39.079 1.00 46.72 177 GLY A N 1
ATOM 1421 C CA . GLY A 1 177 ? -21.383 -12.601 38.260 1.00 46.72 177 GLY A CA 1
ATOM 1422 C C . GLY A 1 177 ? -20.804 -11.235 37.864 1.00 46.72 177 GLY A C 1
ATOM 1423 O O . GLY A 1 177 ? -20.775 -10.349 38.707 1.00 46.72 177 GLY A O 1
ATOM 1424 N N . VAL A 1 178 ? -20.330 -11.076 36.604 1.00 50.06 178 VAL A N 1
ATOM 1425 C CA . VAL A 1 178 ? -19.505 -9.934 36.105 1.00 50.06 178 VAL A CA 1
ATOM 1426 C C . VAL A 1 178 ? -20.181 -8.607 36.420 1.00 50.06 178 VAL A C 1
ATOM 1428 O O . VAL A 1 178 ? -21.325 -8.387 36.033 1.00 50.06 178 VAL A O 1
ATOM 1431 N N . ARG A 1 179 ? -19.486 -7.691 37.107 1.00 48.38 179 ARG A N 1
ATOM 1432 C CA . ARG A 1 179 ? -20.007 -6.355 37.391 1.00 48.38 179 ARG A CA 1
ATOM 1433 C C . ARG A 1 179 ? -19.679 -5.518 36.160 1.00 48.38 179 ARG A C 1
ATOM 1435 O O . ARG A 1 179 ? -18.783 -4.684 36.183 1.00 48.38 179 ARG A O 1
ATOM 1442 N N . CYS A 1 180 ? -20.384 -5.806 35.064 1.00 46.50 180 CYS A N 1
ATOM 1443 C CA . CYS A 1 180 ? -20.357 -5.013 33.841 1.00 46.50 180 CYS A CA 1
ATOM 1444 C C . CYS A 1 180 ? -20.860 -3.612 34.183 1.00 46.50 180 CYS A C 1
ATOM 1446 O O . CYS A 1 180 ? -22.064 -3.353 34.248 1.00 46.50 180 CYS A O 1
ATOM 1448 N N . HIS A 1 181 ? -19.935 -2.693 34.433 1.00 43.38 181 HIS A N 1
ATOM 1449 C CA . HIS A 1 181 ? -20.241 -1.279 34.556 1.00 43.38 181 HIS A CA 1
ATOM 1450 C C . HIS A 1 181 ? -20.323 -0.677 33.155 1.00 43.38 181 HIS A C 1
ATOM 1452 O O . HIS A 1 181 ? -19.419 0.016 32.713 1.00 43.38 181 HIS A O 1
ATOM 1458 N N . LYS A 1 182 ? -21.409 -1.012 32.448 1.00 40.31 182 LYS A N 1
ATOM 1459 C CA . LYS A 1 182 ? -22.131 -0.180 31.470 1.00 40.31 182 LYS A CA 1
ATOM 1460 C C . LYS A 1 182 ? -23.188 -1.049 30.787 1.00 40.31 182 LYS A C 1
ATOM 1462 O O . LYS A 1 182 ? -22.897 -2.073 30.175 1.00 40.31 182 LYS A O 1
ATOM 1467 N N . LYS A 1 183 ? -24.449 -0.634 30.933 1.00 40.12 183 LYS A N 1
ATOM 1468 C CA . LYS A 1 183 ? -25.619 -1.196 30.250 1.00 40.12 183 LYS A CA 1
ATOM 1469 C C . LYS A 1 183 ? -25.353 -1.265 28.738 1.00 40.12 183 LYS A C 1
ATOM 1471 O O . LYS A 1 183 ? -25.394 -0.220 28.098 1.00 40.12 183 LYS A O 1
ATOM 1476 N N . LYS A 1 184 ? -25.104 -2.466 28.202 1.00 36.84 184 LYS A N 1
ATOM 1477 C CA . LYS A 1 184 ? -25.500 -2.973 26.867 1.00 36.84 184 LYS A CA 1
ATOM 1478 C C . LYS A 1 184 ? -24.927 -4.397 26.675 1.00 36.84 184 LYS A C 1
ATOM 1480 O O . LYS A 1 184 ? -23.726 -4.569 26.478 1.00 36.84 184 LYS A O 1
ATOM 1485 N N . ASN A 1 185 ? -25.806 -5.406 26.775 1.00 41.72 185 ASN A N 1
ATOM 1486 C CA . ASN A 1 185 ? -25.610 -6.792 26.285 1.00 41.72 185 ASN A CA 1
ATOM 1487 C C . ASN A 1 185 ? -25.102 -6.779 24.822 1.00 41.72 185 ASN A C 1
ATOM 1489 O O . ASN A 1 185 ? -25.504 -5.847 24.118 1.00 41.72 185 ASN A O 1
ATOM 1493 N N . PRO A 1 186 ? -24.319 -7.765 24.305 1.00 44.88 186 PRO A N 1
ATOM 1494 C CA . PRO A 1 186 ? -24.452 -9.218 24.550 1.00 44.88 186 PRO A CA 1
ATOM 1495 C C . PRO A 1 186 ? -23.086 -9.991 24.599 1.00 44.88 186 PRO A C 1
ATOM 1497 O O . PRO A 1 186 ? -22.077 -9.373 24.936 1.00 44.88 186 PRO A O 1
ATOM 1500 N N . PRO A 1 187 ? -23.052 -11.324 24.342 1.00 37.06 187 PRO A N 1
ATOM 1501 C CA . PRO A 1 187 ? -22.585 -12.357 25.274 1.00 37.06 187 PRO A CA 1
ATOM 1502 C C . PRO A 1 187 ? -21.055 -12.409 25.463 1.00 37.06 187 PRO A C 1
ATOM 1504 O O . PRO A 1 187 ? -20.290 -12.352 24.502 1.00 37.06 187 PRO A O 1
ATOM 1507 N N . CYS A 1 188 ? -20.603 -12.609 26.703 1.00 33.59 188 CYS A N 1
ATOM 1508 C CA . CYS A 1 188 ? -19.238 -13.067 26.958 1.00 33.59 188 CYS A CA 1
ATOM 1509 C C . CYS A 1 188 ? -19.158 -14.558 26.609 1.00 33.59 188 CYS A C 1
ATOM 1511 O O . CYS A 1 188 ? -19.882 -15.359 27.200 1.00 33.59 188 CYS A O 1
ATOM 1513 N N . ILE A 1 189 ? -18.308 -14.921 25.649 1.00 30.11 189 ILE A N 1
ATOM 1514 C CA . ILE A 1 189 ? -17.940 -16.319 25.407 1.00 30.11 189 ILE A CA 1
ATOM 1515 C C . ILE A 1 189 ? -17.048 -16.735 26.581 1.00 30.11 189 ILE A C 1
ATOM 1517 O O . ILE A 1 189 ? -16.033 -16.088 26.838 1.00 30.11 189 ILE A O 1
ATOM 1521 N N . THR A 1 190 ? -17.509 -17.732 27.334 1.00 34.72 190 THR A N 1
ATOM 1522 C CA . THR A 1 190 ? -16.784 -18.390 28.432 1.00 34.72 190 THR A CA 1
ATOM 1523 C C . THR A 1 190 ? -15.616 -19.212 27.929 1.00 34.72 190 THR A C 1
ATOM 1525 O O . THR A 1 190 ? -15.810 -19.878 26.887 1.00 34.72 190 THR A O 1
#

InterPro domains:
  IPR003594 Histidine kinase/HSP90-like ATPase domain [PF02518] (43-131)
  IPR003594 Histidine kinase/HSP90-like ATPase domain [SM00387] (37-132)
  IPR005467 Histidine kinase domain [PS50109] (45-132)
  IPR036890 Histidine kinase/HSP90-like ATPase superfamily [G3DSA:3.30.565.10] (4-135)
  IPR036890 Histidine kinase/HSP90-like ATPase superfamily [SSF55874] (20-142)
  IPR050482 Sensor Histidine Kinase Two-Component System [PTHR24421] (39-132)

Organism: Bacillus safensis (NCBI:txid561879)

Secondary structure (DSSP, 8-state):
---HHHHHHHHHHHHHHHHH---EEEEE----S--HHHHHHHHHHHHHHHHHIIIII--S-EEEEEEEETTEEEEEEEE-S----GGGTTSSTHHHHHHHHHHHHHHTT-EEEEEE-TTS-EEEEEEEEHHHHT----EEEEEE-S-HHHHHHHHHHHHTSTTEEEEEEE-TT--S-----S----PPP-